Protein AF-A0A7D5ZF29-F1 (afdb_monomer)

Sequence (281 aa):
MQQFKTLMLREWMQHRRSWLILGLWSPVIVWALVYLVLLTQGTPQFSDNIATNSSKIAAWVISAQTSFVLYFSLIGVLFTVPGLPYRDKDDKSLAFWRSLPINERAAVGAPILMHGIVLPLLAITAAIGLNVLLSAPMWITHLSAGQLGVLLAGVFGTILQGLLSLIWLLPLVLLLALGNSAVRRWGMVLVIIGAAVAQSYLSKMLPSLAASRFVEVYFSGLFGIISHVDFLNLMASPGQAAEQFSFVSSFALNLPFVINLAVSALCIGALIWRRQTGQTA

Foldseek 3Di:
DVLLVVLLVVLCVVCVVVLCCLQPVQLVVLLVVVVVCCVVPNFDDDPDPQDDSLVLVLLVSLLVSLLVLLVVLLVQLLPQLLCLLVCCVPDPVNVVVVVDPDQLLSSNVSNCCNSLAVSSLNSSLSNNVSSCVSSCVSPVVPDDPLLVVLSVLLSVLSSLLSRLLSLLSQLLSLQSSLQCLQPPPCRNVCSVVVQVVVLVVCCVVPVPDPSNCCVVVSVCLSCVSSVLRRSSVSSRDVVSSVVSVVVSVVSCPDPVSVVSNVSSVVSSVSSSVCVVVVSSD

pLDDT: mean 86.76, std 9.84, range [43.72, 97.31]

Mean predicted aligned error: 6.15 Å

Secondary structure (DSSP, 8-state):
-HHHHHHHHHHHHHHHHHHHIIIIIHHHHHHHHHHHHHHHH-PPPPS-TTS-HHHHHHHHHHHHHHHHHHHHHHHHHHHHTTTHHHHHHH-THHHHHHHS---HHHHHHHHHHIIIIIHHHHHHHHHHHHHHHHHGGGTGGG--HHHHHHHHHHHHHHHHHHHHHHHHHHHHHHHHHHHHHHHGGGHHHHHHHHHHHHHHHHHHH-TTSGGGGHHHHHHHHHHHHHHT--HHHHHH-THHHHHHHHHHHHHHTSHHHHHHHHHHHHHHHHHHHHHHTTTT-

Organism: NCBI:txid173744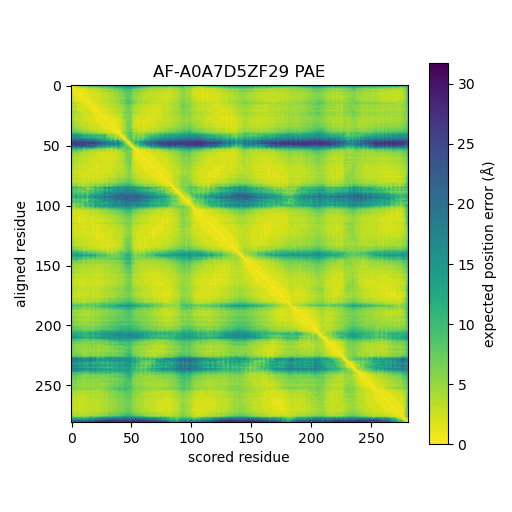6

Radius of gyration: 21.8 Å; Cα contacts (8 Å, |Δi|>4): 265; chains: 1; bounding box: 60×37×62 Å

Structure (mmCIF, N/CA/C/O backbone):
data_AF-A0A7D5ZF29-F1
#
_entry.id   AF-A0A7D5ZF29-F1
#
loop_
_atom_site.group_PDB
_atom_site.id
_atom_site.type_symbol
_atom_site.label_atom_id
_atom_site.label_alt_id
_atom_site.label_comp_id
_atom_site.label_asym_id
_atom_site.label_entity_id
_atom_site.label_seq_id
_atom_site.pdbx_PDB_ins_code
_atom_site.Cartn_x
_atom_site.Cartn_y
_atom_site.Cartn_z
_atom_site.occupancy
_atom_site.B_iso_or_equiv
_atom_site.auth_seq_id
_atom_site.auth_comp_id
_atom_site.auth_asym_id
_atom_site.auth_atom_id
_atom_site.pdbx_PDB_model_num
ATOM 1 N N . MET A 1 1 ? -25.863 -2.759 0.796 1.00 69.75 1 MET A N 1
ATOM 2 C CA . MET A 1 1 ? -24.717 -2.642 -0.141 1.00 69.75 1 MET A CA 1
ATOM 3 C C . MET A 1 1 ? -24.591 -1.260 -0.785 1.00 69.75 1 MET A C 1
ATOM 5 O O . MET A 1 1 ? -23.487 -0.731 -0.794 1.00 69.75 1 MET A O 1
ATOM 9 N N . GLN A 1 2 ? -25.675 -0.633 -1.267 1.00 85.69 2 GLN A N 1
ATOM 10 C CA . GLN A 1 2 ? -25.605 0.692 -1.917 1.00 85.69 2 GLN A CA 1
ATOM 11 C C . GLN A 1 2 ? -24.990 1.794 -1.030 1.00 85.69 2 GLN A C 1
ATOM 13 O O . GLN A 1 2 ? -24.155 2.554 -1.507 1.00 85.69 2 GLN A O 1
ATOM 18 N N . GLN A 1 3 ? -25.306 1.811 0.271 1.00 86.00 3 GLN A N 1
ATOM 19 C CA . GLN A 1 3 ? -24.743 2.771 1.236 1.00 86.00 3 GLN A CA 1
ATOM 20 C C . GLN A 1 3 ? -23.214 2.683 1.382 1.00 86.00 3 GLN A C 1
ATOM 22 O O . GLN A 1 3 ? -22.534 3.692 1.514 1.00 86.00 3 GLN A O 1
ATOM 27 N N . PHE A 1 4 ? -22.645 1.475 1.353 1.00 89.31 4 PHE A N 1
ATOM 28 C CA . PHE A 1 4 ? -21.194 1.307 1.462 1.00 89.31 4 PHE A CA 1
ATOM 29 C C . PHE A 1 4 ? -20.488 1.899 0.237 1.00 89.31 4 PHE A C 1
ATOM 31 O O . PHE A 1 4 ? -19.517 2.638 0.369 1.00 89.31 4 PHE A O 1
ATOM 38 N N . LYS A 1 5 ? -21.040 1.648 -0.957 1.00 92.75 5 LYS A N 1
ATOM 39 C CA . LYS A 1 5 ? -20.537 2.206 -2.218 1.00 92.75 5 LYS A CA 1
ATOM 40 C C . LYS A 1 5 ? -20.598 3.735 -2.232 1.00 92.75 5 LYS A C 1
ATOM 42 O O . LYS A 1 5 ? -19.647 4.368 -2.681 1.00 92.75 5 LYS A O 1
ATOM 47 N N . THR A 1 6 ? -21.684 4.338 -1.746 1.00 90.88 6 THR A N 1
ATOM 48 C CA . THR A 1 6 ? -21.799 5.804 -1.690 1.00 90.88 6 THR A CA 1
ATOM 49 C C . THR A 1 6 ? -20.818 6.418 -0.694 1.00 90.88 6 THR A C 1
ATOM 51 O O . THR A 1 6 ? -20.217 7.445 -1.004 1.00 90.88 6 THR A O 1
ATOM 54 N N . LEU A 1 7 ? -20.579 5.770 0.451 1.00 90.75 7 LEU A N 1
ATOM 55 C CA . LEU A 1 7 ? -19.547 6.197 1.401 1.00 90.75 7 LEU A CA 1
ATOM 56 C C . LEU A 1 7 ? -18.142 6.114 0.793 1.00 90.75 7 LEU A C 1
ATOM 58 O O . LEU A 1 7 ? -17.388 7.078 0.879 1.00 90.75 7 LEU A O 1
ATOM 62 N N . MET A 1 8 ? -17.807 5.020 0.103 1.00 94.38 8 MET A N 1
ATOM 63 C CA . MET A 1 8 ? -16.532 4.919 -0.618 1.00 94.38 8 MET A CA 1
ATOM 64 C C . MET A 1 8 ? -16.386 6.010 -1.686 1.00 94.38 8 MET A C 1
ATOM 66 O O . MET A 1 8 ? -15.328 6.624 -1.807 1.00 94.38 8 MET A O 1
ATOM 70 N N . LEU A 1 9 ? -17.455 6.293 -2.440 1.00 94.56 9 LEU A N 1
ATOM 71 C CA . LEU A 1 9 ? -17.453 7.348 -3.453 1.00 94.56 9 LEU A CA 1
ATOM 72 C C . LEU A 1 9 ? -17.226 8.735 -2.835 1.00 94.56 9 LEU A C 1
ATOM 74 O O . LEU A 1 9 ? -16.503 9.546 -3.412 1.00 94.56 9 LEU A O 1
ATOM 78 N N . ARG A 1 10 ? -17.807 9.010 -1.662 1.00 91.94 10 ARG A N 1
ATOM 79 C CA . ARG A 1 10 ? -17.549 10.250 -0.917 1.00 91.94 10 ARG A CA 1
ATOM 80 C C . ARG A 1 10 ? -16.062 10.387 -0.595 1.00 91.94 10 ARG A C 1
ATOM 82 O O . ARG A 1 10 ? -15.474 11.415 -0.924 1.00 91.94 10 ARG A O 1
ATOM 89 N N . GLU A 1 11 ? -15.462 9.356 -0.001 1.00 93.88 11 GLU A N 1
ATOM 90 C CA . GLU A 1 11 ? -14.036 9.361 0.356 1.00 93.88 11 GLU A CA 1
ATOM 91 C C . GLU A 1 11 ? -13.146 9.548 -0.881 1.00 93.88 11 GLU A C 1
ATOM 93 O O . GLU A 1 11 ? -12.209 10.349 -0.862 1.00 93.88 11 GLU A O 1
ATOM 98 N N . TRP A 1 12 ? -13.491 8.893 -1.997 1.00 94.50 12 TRP A N 1
ATOM 99 C CA . TRP A 1 12 ? -12.829 9.105 -3.285 1.00 94.50 12 TRP A CA 1
ATOM 100 C C . TRP A 1 12 ? -12.893 10.572 -3.718 1.00 94.50 12 TRP A C 1
ATOM 102 O O . TRP A 1 12 ? -11.863 11.185 -3.987 1.00 94.50 12 TRP A O 1
ATOM 112 N N . MET A 1 13 ? -14.084 11.171 -3.780 1.00 95.38 13 MET A N 1
ATOM 113 C CA . MET A 1 13 ? -14.234 12.546 -4.265 1.00 95.38 13 MET A CA 1
ATOM 114 C C . MET A 1 13 ? -13.475 13.565 -3.412 1.00 95.38 13 MET A C 1
ATOM 116 O O . MET A 1 13 ? -12.940 14.525 -3.967 1.00 95.38 13 MET A O 1
ATOM 120 N N . GLN A 1 14 ? -13.401 13.345 -2.098 1.00 91.62 14 GLN A N 1
ATOM 121 C CA . GLN A 1 14 ? -12.695 14.232 -1.175 1.00 91.62 14 GLN A CA 1
ATOM 122 C C . GLN A 1 14 ? -11.172 14.142 -1.328 1.00 91.62 14 GLN A C 1
ATOM 124 O O . GLN A 1 14 ? -10.496 15.169 -1.321 1.00 91.62 14 GLN A O 1
ATOM 129 N N . HIS A 1 15 ? -10.629 12.937 -1.517 1.00 92.62 15 HIS A N 1
ATOM 130 C CA . HIS A 1 15 ? -9.184 12.710 -1.422 1.00 92.62 15 HIS A CA 1
ATOM 131 C C . HIS A 1 15 ? -8.497 12.360 -2.746 1.00 92.62 15 HIS A C 1
ATOM 133 O O . HIS A 1 15 ? -7.268 12.302 -2.791 1.00 92.62 15 HIS A O 1
ATOM 139 N N . ARG A 1 16 ? -9.243 12.198 -3.849 1.00 93.62 16 ARG A N 1
ATOM 140 C CA . ARG A 1 16 ? -8.688 11.811 -5.160 1.00 93.62 16 ARG A CA 1
ATOM 141 C C . ARG A 1 16 ? -7.518 12.676 -5.608 1.00 93.62 16 ARG A C 1
ATOM 143 O O . ARG A 1 16 ? -6.591 12.154 -6.203 1.00 93.62 16 ARG A O 1
ATOM 150 N N . ARG A 1 17 ? -7.531 13.988 -5.337 1.00 95.00 17 ARG A N 1
ATOM 151 C CA . ARG A 1 17 ? -6.497 14.904 -5.849 1.00 95.00 17 ARG A CA 1
ATOM 152 C C . ARG A 1 17 ? -5.106 14.528 -5.344 1.00 95.00 17 ARG A C 1
ATOM 154 O O . ARG A 1 17 ? -4.204 14.397 -6.160 1.00 95.00 17 ARG A O 1
ATOM 161 N N . SER A 1 18 ? -4.944 14.296 -4.042 1.00 94.06 18 SER A N 1
ATOM 162 C CA . SER A 1 18 ? -3.642 13.951 -3.457 1.00 94.06 18 SER A CA 1
ATOM 163 C C . SER A 1 18 ? -3.112 12.622 -3.995 1.00 94.06 18 SER A C 1
ATOM 165 O O . SER A 1 18 ? -1.950 12.530 -4.381 1.00 94.06 18 SER A O 1
ATOM 167 N N . TRP A 1 19 ? -3.981 11.615 -4.105 1.00 94.81 19 TRP A N 1
ATOM 168 C CA . TRP A 1 19 ? -3.611 10.297 -4.625 1.00 94.81 19 TRP A CA 1
ATOM 169 C C . TRP A 1 19 ? -3.326 10.307 -6.131 1.00 94.81 19 TRP A C 1
ATOM 171 O O . TRP A 1 19 ? -2.413 9.623 -6.579 1.00 94.81 19 TRP A O 1
ATOM 181 N N . LEU A 1 20 ? -4.043 11.121 -6.913 1.00 94.06 20 LEU A N 1
ATOM 182 C CA . LEU A 1 20 ? -3.765 11.317 -8.340 1.00 94.06 20 LEU A CA 1
ATOM 183 C C . LEU A 1 20 ? -2.464 12.093 -8.561 1.00 94.06 20 LEU A C 1
ATOM 185 O O . LEU A 1 20 ? -1.739 11.793 -9.500 1.00 94.06 20 LEU A O 1
ATOM 189 N N . ILE A 1 21 ? -2.132 13.066 -7.710 1.00 95.88 21 ILE A N 1
ATOM 190 C CA . ILE A 1 21 ? -0.829 13.743 -7.779 1.00 95.88 21 ILE A CA 1
ATOM 191 C C . ILE A 1 21 ? 0.293 12.733 -7.525 1.00 95.88 21 ILE A C 1
ATOM 193 O O . ILE A 1 21 ? 1.242 12.657 -8.304 1.00 95.88 21 ILE A O 1
ATOM 197 N N . LEU A 1 22 ? 0.147 11.909 -6.485 1.00 95.19 22 LEU A N 1
ATOM 198 C CA . LEU A 1 22 ? 1.138 10.895 -6.151 1.00 95.19 22 LEU A CA 1
ATOM 199 C C . LEU A 1 22 ? 1.267 9.821 -7.244 1.00 95.19 22 LEU A C 1
ATOM 201 O O . LEU A 1 22 ? 2.381 9.505 -7.641 1.00 95.19 22 LEU A O 1
ATOM 205 N N . GLY A 1 23 ? 0.157 9.279 -7.748 1.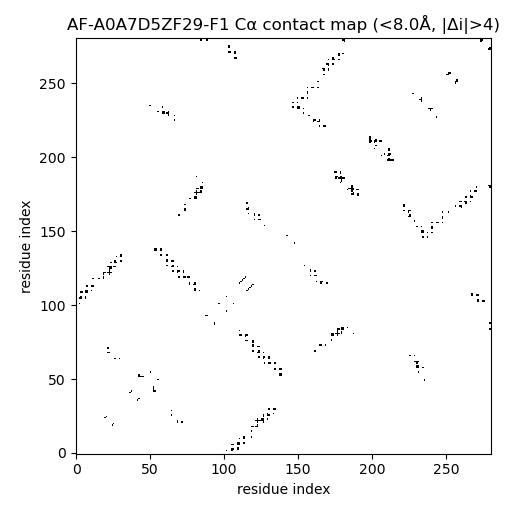00 94.12 23 GLY A N 1
ATOM 206 C CA . GLY A 1 23 ? 0.167 8.173 -8.710 1.00 94.12 23 GLY A CA 1
ATOM 207 C C . GLY A 1 23 ? 0.347 8.580 -10.176 1.00 94.12 23 GLY A C 1
ATOM 208 O O . GLY A 1 23 ? 0.962 7.836 -10.931 1.00 94.12 23 GLY A O 1
ATOM 209 N N . LEU A 1 24 ? -0.177 9.740 -10.596 1.00 95.00 24 LEU A N 1
ATOM 210 C CA . LEU A 1 24 ? -0.157 10.175 -12.003 1.00 95.00 24 LEU A CA 1
ATOM 211 C C . LEU A 1 24 ? 0.861 11.271 -12.294 1.00 95.00 24 LEU A C 1
ATOM 213 O O . LEU A 1 24 ? 1.589 11.184 -13.277 1.00 95.00 24 LEU A O 1
ATOM 217 N N . TRP A 1 25 ? 0.906 12.318 -11.471 1.00 95.75 25 TRP A N 1
ATOM 218 C CA . TRP A 1 25 ? 1.783 13.455 -11.757 1.00 95.75 25 TRP A CA 1
ATOM 219 C C . TRP A 1 25 ? 3.234 13.166 -11.400 1.00 95.75 25 TRP A C 1
ATOM 221 O O . TRP A 1 25 ? 4.126 13.597 -12.128 1.00 95.75 25 TRP A O 1
ATOM 231 N N . SER A 1 26 ? 3.484 12.409 -10.328 1.00 96.25 26 SER A N 1
ATOM 232 C CA . SER A 1 26 ? 4.857 12.109 -9.920 1.00 96.25 26 SER A CA 1
ATOM 233 C C . SER A 1 26 ? 5.660 11.357 -10.998 1.00 96.25 26 SER A C 1
ATOM 235 O O . SER A 1 26 ? 6.752 11.834 -11.314 1.00 96.25 26 SER A O 1
ATOM 237 N N . PRO A 1 27 ? 5.152 10.289 -11.662 1.00 95.94 27 PRO A N 1
ATOM 238 C CA . PRO A 1 27 ? 5.899 9.634 -12.734 1.00 95.94 27 PRO A CA 1
ATOM 239 C C . PRO A 1 27 ? 6.085 10.545 -13.948 1.00 95.94 27 PRO A C 1
ATOM 241 O O . PRO A 1 27 ? 7.170 10.575 -14.516 1.00 95.94 27 PRO A O 1
ATOM 244 N N . VAL A 1 28 ? 5.067 11.328 -14.325 1.00 97.19 28 VAL A N 1
ATOM 245 C CA . VAL A 1 28 ? 5.149 12.249 -15.474 1.00 97.19 28 VAL A CA 1
ATOM 246 C C . VAL A 1 28 ? 6.260 13.278 -15.278 1.00 97.19 28 VAL A C 1
ATOM 248 O O . VAL A 1 28 ? 7.059 13.493 -16.185 1.00 97.19 28 VAL A O 1
ATOM 251 N N . ILE A 1 29 ? 6.342 13.885 -14.090 1.00 96.94 29 ILE A N 1
ATOM 252 C CA . ILE A 1 29 ? 7.378 14.873 -13.769 1.00 96.94 29 ILE A CA 1
ATOM 253 C C . ILE A 1 29 ? 8.764 14.226 -13.813 1.00 96.94 29 ILE A C 1
ATOM 255 O O . ILE A 1 29 ? 9.675 14.771 -14.432 1.00 96.94 29 ILE A O 1
ATOM 259 N N . VAL A 1 30 ? 8.927 13.054 -13.194 1.00 96.81 30 VAL A N 1
ATOM 260 C CA . VAL A 1 30 ? 10.224 12.364 -13.145 1.00 96.81 30 VAL A CA 1
ATOM 261 C C . VAL A 1 30 ? 10.683 11.943 -14.535 1.00 96.81 30 VAL A C 1
ATOM 263 O O . VAL A 1 30 ? 11.823 12.212 -14.901 1.00 96.81 30 VAL A O 1
ATOM 266 N N . TRP A 1 31 ? 9.797 11.377 -15.353 1.00 96.12 31 TRP A N 1
ATOM 267 C CA . TRP A 1 31 ? 10.129 11.017 -16.729 1.00 96.12 31 TRP A CA 1
ATOM 268 C C . TRP A 1 31 ? 10.442 12.229 -17.600 1.00 96.12 31 TRP A C 1
ATOM 270 O O . TRP A 1 31 ? 11.395 12.180 -18.372 1.00 96.12 31 TRP A O 1
ATOM 280 N N . ALA A 1 32 ? 9.712 13.336 -17.450 1.00 96.19 32 ALA A N 1
ATOM 281 C CA . ALA A 1 32 ? 10.029 14.574 -18.158 1.00 96.19 32 ALA A CA 1
ATOM 282 C C . ALA A 1 32 ? 11.444 15.077 -17.822 1.00 96.19 32 ALA A C 1
ATOM 284 O O . ALA A 1 32 ? 12.191 15.458 -18.723 1.00 96.19 32 ALA A O 1
ATOM 285 N N . LEU A 1 33 ? 11.840 15.021 -16.544 1.00 95.56 33 LEU A N 1
ATOM 286 C CA . LEU A 1 33 ? 13.193 15.379 -16.110 1.00 95.56 33 LEU A CA 1
ATOM 287 C C . LEU A 1 33 ? 14.249 14.415 -16.660 1.00 95.56 33 LEU A C 1
ATOM 289 O O . LEU A 1 33 ? 15.277 14.865 -17.158 1.00 95.56 33 LEU A O 1
ATOM 293 N N . VAL A 1 34 ? 13.987 13.106 -16.624 1.00 93.81 34 VAL A N 1
ATOM 294 C CA . VAL A 1 34 ? 14.887 12.091 -17.196 1.00 93.81 34 VAL A CA 1
ATOM 295 C C . VAL A 1 34 ? 15.097 12.346 -18.687 1.00 93.81 34 VAL A C 1
ATOM 297 O O . VAL A 1 34 ? 16.238 12.402 -19.139 1.00 93.81 34 VAL A O 1
ATOM 300 N N . TYR A 1 35 ? 14.028 12.573 -19.452 1.00 93.56 35 TYR A N 1
ATOM 301 C CA . TYR A 1 35 ? 14.138 12.866 -20.880 1.00 93.56 35 TYR A CA 1
ATOM 302 C C . TYR A 1 35 ? 14.888 14.167 -21.163 1.00 93.56 35 TYR A C 1
ATOM 304 O O . TYR A 1 35 ? 15.705 14.196 -22.079 1.00 93.56 35 TYR A O 1
ATOM 312 N N . LEU A 1 36 ? 14.682 15.217 -20.365 1.00 94.00 36 LEU A N 1
ATOM 313 C CA . LEU A 1 36 ? 15.443 16.464 -20.486 1.00 94.00 36 LEU A CA 1
ATOM 314 C C . LEU A 1 36 ? 16.948 16.215 -20.300 1.00 94.00 36 LEU A C 1
ATOM 316 O O . LEU 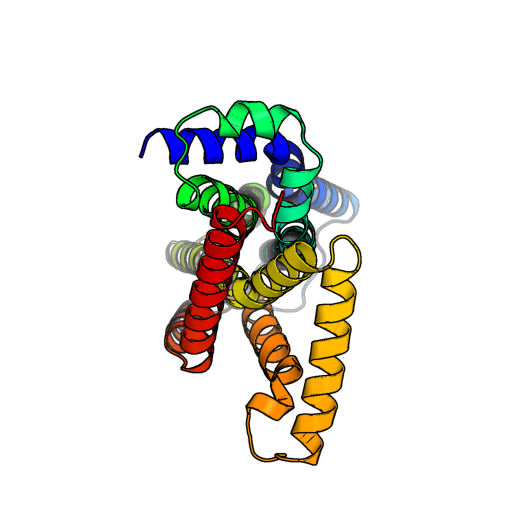A 1 36 ? 17.759 16.677 -21.106 1.00 94.00 36 LEU A O 1
ATOM 320 N N . VAL A 1 37 ? 17.329 15.440 -19.282 1.00 91.62 37 VAL A N 1
ATOM 321 C CA . VAL A 1 37 ? 18.735 15.077 -19.038 1.00 91.62 37 VAL A CA 1
ATOM 322 C C . VAL A 1 37 ? 19.297 14.255 -20.200 1.00 91.62 37 VAL A C 1
ATOM 324 O O . VAL A 1 37 ? 20.366 14.577 -20.711 1.00 91.62 37 VAL A O 1
ATOM 327 N N . LEU A 1 38 ? 18.564 13.250 -20.684 1.00 89.69 38 LEU A N 1
ATOM 328 C CA . LEU A 1 38 ? 19.008 12.411 -21.803 1.00 89.69 38 LEU A CA 1
ATOM 329 C C . LEU A 1 38 ? 19.180 13.199 -23.108 1.00 89.69 38 LEU A C 1
ATOM 331 O O . LEU A 1 38 ? 20.118 12.935 -23.856 1.00 89.69 38 LEU A O 1
ATOM 335 N N . LEU A 1 39 ? 18.313 14.179 -23.377 1.00 89.69 39 LEU A N 1
ATOM 336 C CA . LEU A 1 39 ? 18.409 15.034 -24.566 1.00 89.69 39 LEU A CA 1
ATOM 337 C C . LEU A 1 39 ? 19.581 16.022 -24.497 1.00 89.69 39 LEU A C 1
ATOM 339 O O . LEU A 1 39 ? 20.113 16.402 -25.536 1.00 89.69 39 LEU A O 1
ATOM 343 N N . THR A 1 40 ? 19.982 16.446 -23.296 1.00 91.38 40 THR A N 1
ATOM 344 C CA . THR A 1 40 ? 21.049 17.446 -23.106 1.00 91.38 40 THR A CA 1
ATOM 345 C C . THR A 1 40 ? 22.432 16.829 -22.920 1.00 91.38 40 THR A C 1
ATOM 347 O O . THR A 1 40 ? 23.414 17.403 -23.382 1.00 91.38 40 THR A O 1
ATOM 350 N N . GLN A 1 41 ? 22.524 15.674 -22.257 1.00 88.25 41 GLN A N 1
ATOM 351 C CA . GLN A 1 41 ? 23.793 15.035 -21.881 1.00 88.25 41 GLN A CA 1
ATOM 352 C C . GLN A 1 41 ? 24.043 13.700 -22.599 1.00 88.25 41 GLN A C 1
ATOM 354 O O . GLN A 1 41 ? 25.146 13.161 -22.523 1.00 88.25 41 GLN A O 1
ATOM 359 N N . GLY A 1 42 ? 23.048 13.163 -23.309 1.00 80.44 42 GLY A N 1
ATOM 360 C CA . GLY A 1 42 ? 23.111 11.825 -23.894 1.00 80.44 42 GLY A CA 1
ATOM 361 C C . GLY A 1 42 ? 22.906 10.711 -22.861 1.00 80.44 42 GLY A C 1
ATOM 362 O O . GLY A 1 42 ? 22.573 10.947 -21.699 1.00 80.44 42 GLY A O 1
ATOM 363 N N . THR A 1 43 ? 23.069 9.457 -23.291 1.00 78.06 43 THR A N 1
ATOM 364 C CA . THR A 1 43 ? 22.908 8.289 -22.412 1.00 78.06 43 THR A CA 1
ATOM 365 C C . THR A 1 43 ? 24.197 8.001 -21.634 1.00 78.06 43 THR A C 1
ATOM 367 O O . THR A 1 43 ? 25.237 7.820 -22.278 1.00 78.06 43 THR A O 1
ATOM 370 N N . PRO A 1 44 ? 24.158 7.863 -20.295 1.00 74.50 44 PRO A N 1
ATOM 371 C CA . PRO A 1 44 ? 25.306 7.379 -19.534 1.00 74.50 44 PRO A CA 1
ATOM 372 C C . PRO A 1 44 ? 25.741 5.987 -20.016 1.00 74.50 44 PRO A C 1
ATOM 374 O O . PRO A 1 44 ? 24.909 5.150 -20.377 1.00 74.50 44 PRO A O 1
ATOM 377 N N . GLN A 1 45 ? 27.053 5.745 -20.038 1.00 70.38 45 GLN A N 1
ATOM 378 C CA . GLN A 1 45 ? 27.619 4.459 -20.444 1.00 70.38 45 GLN A CA 1
ATOM 379 C C . GLN A 1 45 ? 27.706 3.515 -19.240 1.00 70.38 45 GLN A C 1
ATOM 381 O O . GLN A 1 45 ? 28.378 3.827 -18.260 1.00 70.38 45 GLN A O 1
ATOM 386 N N . PHE A 1 46 ? 27.045 2.357 -19.315 1.00 65.81 46 PHE A N 1
ATOM 387 C CA . PHE A 1 46 ? 27.192 1.285 -18.331 1.00 65.81 46 PHE A CA 1
ATOM 388 C C . PHE A 1 46 ? 28.157 0.228 -18.877 1.00 65.81 46 PHE A C 1
ATOM 390 O O . PHE A 1 46 ? 28.069 -0.149 -20.042 1.00 65.81 46 PHE A O 1
ATOM 397 N N . SER A 1 47 ? 29.058 -0.267 -18.025 1.00 56.09 47 SER A N 1
ATOM 398 C CA . SER A 1 47 ? 30.165 -1.170 -18.387 1.00 56.09 47 SER A CA 1
ATOM 399 C C . SER A 1 47 ? 29.748 -2.594 -18.809 1.00 56.09 47 SER A C 1
ATOM 401 O O . SER A 1 47 ? 30.607 -3.363 -19.238 1.00 56.09 47 SER A O 1
ATOM 403 N N . ASP A 1 48 ? 28.472 -2.978 -18.684 1.00 60.44 48 ASP A N 1
ATOM 404 C CA . ASP A 1 48 ? 28.064 -4.389 -18.818 1.00 60.44 48 ASP A CA 1
ATOM 405 C C . ASP A 1 48 ? 27.364 -4.721 -20.141 1.00 60.44 48 ASP A C 1
ATOM 407 O O . ASP A 1 48 ? 26.400 -4.056 -20.530 1.00 60.44 48 ASP A O 1
ATOM 411 N N . ASN A 1 49 ? 27.747 -5.858 -20.731 1.00 57.00 49 ASN A N 1
ATOM 412 C CA . ASN A 1 49 ? 27.300 -6.363 -22.040 1.00 57.00 49 ASN A CA 1
ATOM 413 C C . ASN A 1 49 ? 25.891 -6.999 -22.080 1.00 57.00 49 ASN A C 1
ATOM 415 O O . ASN A 1 49 ? 25.487 -7.511 -23.119 1.00 57.00 49 ASN A O 1
ATOM 419 N N . ILE A 1 50 ? 25.144 -7.020 -20.971 1.00 53.41 50 ILE A N 1
ATOM 420 C CA . ILE A 1 50 ? 23.919 -7.840 -20.850 1.00 53.41 50 ILE A CA 1
ATOM 421 C C . ILE A 1 50 ? 22.653 -7.097 -21.326 1.00 53.41 50 ILE A C 1
ATOM 423 O O . ILE A 1 50 ? 21.697 -7.722 -21.777 1.00 53.41 50 ILE A O 1
ATOM 427 N N . ALA A 1 51 ? 22.635 -5.762 -21.274 1.00 59.44 51 ALA A N 1
ATOM 428 C CA . ALA A 1 51 ? 21.495 -4.951 -21.708 1.00 59.44 51 ALA A CA 1
ATOM 429 C C . ALA A 1 51 ? 21.951 -3.577 -22.212 1.00 59.44 51 ALA A C 1
ATOM 431 O O . ALA A 1 51 ? 22.955 -3.044 -21.734 1.00 59.44 51 ALA A O 1
ATOM 432 N N . THR A 1 52 ? 21.189 -2.985 -23.139 1.00 68.88 52 THR A N 1
ATOM 433 C CA . THR A 1 52 ? 21.467 -1.625 -23.627 1.00 68.88 52 THR A CA 1
ATOM 434 C C . THR A 1 52 ? 21.445 -0.617 -22.473 1.00 68.88 52 THR A C 1
ATOM 436 O O . THR A 1 52 ? 20.682 -0.765 -21.511 1.00 68.88 52 THR A O 1
ATOM 439 N N . ASN A 1 53 ? 22.259 0.435 -22.572 1.00 75.69 53 ASN A N 1
ATOM 440 C CA . ASN A 1 53 ? 22.312 1.491 -21.557 1.00 75.69 53 ASN A CA 1
ATOM 441 C C . ASN A 1 53 ? 20.927 2.119 -21.315 1.00 75.69 53 ASN A C 1
ATOM 443 O O . ASN A 1 53 ? 20.548 2.355 -20.171 1.00 75.69 53 ASN A O 1
ATOM 447 N N . SER A 1 54 ? 20.122 2.280 -22.369 1.00 79.81 54 SER A N 1
ATOM 448 C CA . SER A 1 54 ? 18.759 2.821 -22.299 1.00 79.81 54 SER A CA 1
ATOM 449 C C . SER A 1 54 ? 17.807 1.939 -21.485 1.00 79.81 54 SER A C 1
ATOM 451 O O . SER A 1 54 ? 17.117 2.434 -20.597 1.00 79.81 54 SER A O 1
ATOM 453 N N . SER A 1 55 ? 17.798 0.621 -21.701 1.00 79.88 55 SER A N 1
ATOM 454 C CA . SER A 1 55 ? 16.923 -0.278 -20.933 1.00 79.88 55 SER A CA 1
ATOM 455 C C . SER A 1 55 ? 17.272 -0.317 -19.440 1.00 79.88 55 SER A C 1
ATOM 457 O O . SER A 1 55 ? 16.374 -0.414 -18.605 1.00 79.88 55 SER A O 1
ATOM 459 N N . LYS A 1 56 ? 18.559 -0.180 -19.087 1.00 80.12 56 LYS A N 1
ATOM 460 C CA . LYS A 1 56 ? 19.005 -0.133 -17.683 1.00 80.12 56 LYS A CA 1
ATOM 461 C C . LYS A 1 56 ? 18.553 1.145 -16.983 1.00 80.12 56 LYS A C 1
ATOM 463 O O . LYS A 1 56 ? 18.058 1.079 -15.862 1.00 80.12 56 LYS A O 1
ATOM 468 N N . ILE A 1 57 ? 18.664 2.292 -17.659 1.00 86.31 57 ILE A N 1
ATOM 469 C CA . ILE A 1 57 ? 18.159 3.575 -17.144 1.00 86.31 57 ILE A CA 1
ATOM 470 C C . ILE A 1 57 ? 16.658 3.467 -16.895 1.00 86.31 57 ILE A C 1
ATOM 472 O O . ILE A 1 57 ? 16.191 3.838 -15.823 1.00 86.31 57 ILE A O 1
ATOM 476 N N . ALA A 1 58 ? 15.913 2.905 -17.850 1.00 88.06 58 ALA A N 1
ATOM 477 C CA . ALA A 1 58 ? 14.479 2.730 -17.694 1.00 88.06 58 ALA A CA 1
ATOM 478 C C . ALA A 1 58 ? 14.126 1.854 -16.487 1.00 88.06 58 ALA A C 1
ATOM 480 O O . ALA A 1 58 ? 13.324 2.270 -15.654 1.00 88.06 58 ALA A O 1
ATOM 481 N N . ALA A 1 59 ? 14.761 0.688 -16.346 1.00 84.94 59 ALA A N 1
ATOM 482 C CA . ALA A 1 59 ? 14.530 -0.202 -15.211 1.00 84.94 59 ALA A CA 1
ATOM 483 C C . ALA A 1 59 ? 14.870 0.466 -13.866 1.00 84.94 59 ALA A C 1
ATOM 485 O O . ALA A 1 59 ? 14.103 0.351 -12.909 1.00 84.94 59 ALA A O 1
ATOM 486 N N . TRP A 1 60 ? 15.970 1.225 -13.805 1.00 86.56 60 TRP A N 1
ATOM 487 C CA . TRP A 1 60 ? 16.358 1.973 -12.609 1.00 86.56 60 TRP A CA 1
ATOM 488 C C . TRP A 1 60 ? 15.333 3.053 -12.243 1.00 86.56 60 TRP A C 1
ATOM 490 O O . TRP A 1 60 ? 14.893 3.111 -11.095 1.00 86.56 60 TRP A O 1
ATOM 500 N N . VAL A 1 61 ? 14.894 3.859 -13.217 1.00 90.88 61 VAL A N 1
ATOM 501 C CA . VAL A 1 61 ? 13.882 4.910 -13.005 1.00 90.88 61 VAL A CA 1
ATOM 502 C C . VAL A 1 61 ? 12.549 4.303 -12.565 1.00 90.88 61 VAL A C 1
ATOM 504 O O . VAL A 1 61 ? 11.950 4.793 -11.609 1.00 90.88 61 VAL A O 1
ATOM 507 N N . ILE A 1 62 ? 12.104 3.210 -13.198 1.00 90.25 62 ILE A N 1
ATOM 508 C CA . ILE A 1 62 ? 10.890 2.482 -12.794 1.00 90.25 62 ILE A CA 1
ATOM 509 C C . ILE A 1 62 ? 11.015 2.015 -11.339 1.00 90.25 62 ILE A C 1
ATOM 511 O O . ILE A 1 62 ? 10.090 2.234 -10.552 1.00 90.25 62 ILE A O 1
ATOM 515 N N . SER A 1 63 ? 12.147 1.402 -10.971 1.00 87.62 63 SER A N 1
ATOM 516 C CA . SER A 1 63 ? 12.386 0.889 -9.618 1.00 87.62 63 SER A CA 1
ATOM 517 C C . SER A 1 63 ? 12.355 2.007 -8.576 1.00 87.62 63 SER A C 1
ATOM 519 O O . SER A 1 63 ? 11.586 1.951 -7.611 1.00 87.62 63 SER A O 1
ATOM 521 N N . ALA A 1 64 ? 13.135 3.066 -8.805 1.00 90.06 64 ALA A N 1
ATOM 522 C CA . ALA A 1 64 ? 13.240 4.204 -7.902 1.00 90.06 64 ALA A CA 1
ATOM 523 C C . ALA A 1 64 ? 11.889 4.912 -7.728 1.00 90.06 64 ALA A C 1
ATOM 525 O O . ALA A 1 64 ? 11.455 5.156 -6.600 1.00 90.06 64 ALA A O 1
ATOM 526 N N . GLN A 1 65 ? 11.184 5.181 -8.830 1.00 92.50 65 GLN A N 1
ATOM 527 C CA . GLN A 1 65 ? 9.912 5.895 -8.789 1.00 92.50 65 GLN A CA 1
ATOM 528 C C . GLN A 1 65 ? 8.796 5.065 -8.155 1.00 92.50 65 GLN A C 1
ATOM 530 O O . GLN A 1 65 ? 7.986 5.588 -7.388 1.00 92.50 65 GLN A O 1
ATOM 535 N N . THR A 1 66 ? 8.742 3.766 -8.449 1.00 90.81 66 THR A N 1
ATOM 536 C CA . THR A 1 66 ? 7.743 2.876 -7.846 1.00 90.81 66 THR A CA 1
ATOM 537 C C . THR A 1 66 ? 7.973 2.746 -6.345 1.00 90.81 66 THR A C 1
ATOM 539 O O . THR A 1 66 ? 7.020 2.841 -5.570 1.00 90.81 66 THR A O 1
ATOM 542 N N . SER A 1 67 ? 9.235 2.623 -5.925 1.00 89.81 67 SER A N 1
ATOM 543 C CA . SER A 1 67 ? 9.615 2.606 -4.510 1.00 89.81 67 SER A CA 1
ATOM 544 C C . SER A 1 67 ? 9.221 3.912 -3.823 1.00 89.81 67 SER A C 1
ATOM 546 O O . SER A 1 67 ? 8.587 3.888 -2.771 1.00 89.81 67 SER A O 1
ATOM 548 N N . PHE A 1 68 ? 9.503 5.061 -4.446 1.00 93.00 68 PHE A N 1
ATOM 549 C CA . PHE A 1 68 ? 9.088 6.372 -3.947 1.00 93.00 68 PHE A CA 1
ATOM 550 C C . PHE A 1 68 ? 7.571 6.444 -3.715 1.00 93.00 68 PHE A C 1
ATOM 552 O O . PHE A 1 68 ? 7.126 6.773 -2.614 1.00 93.00 68 PHE A O 1
ATOM 559 N N . VAL A 1 69 ? 6.762 6.078 -4.715 1.00 95.06 69 VAL A N 1
ATOM 560 C CA . VAL A 1 69 ? 5.295 6.100 -4.598 1.00 95.06 69 VAL A CA 1
ATOM 561 C C . VAL A 1 69 ? 4.801 5.135 -3.522 1.00 95.06 69 VAL A C 1
ATOM 563 O O . VAL A 1 69 ? 3.901 5.492 -2.760 1.00 95.06 69 VAL A O 1
ATOM 566 N N . LEU A 1 70 ? 5.395 3.946 -3.416 1.00 93.31 70 LEU A N 1
ATOM 567 C CA . LEU A 1 70 ? 5.089 2.976 -2.367 1.00 93.31 70 LEU A CA 1
ATOM 568 C C . LEU A 1 70 ? 5.347 3.567 -0.971 1.00 93.31 70 LEU A C 1
ATOM 570 O O . LEU A 1 70 ? 4.435 3.586 -0.144 1.00 93.31 70 LEU A O 1
ATOM 574 N N . TYR A 1 71 ? 6.545 4.101 -0.715 1.00 93.12 71 TYR A N 1
ATOM 575 C CA . TYR A 1 71 ? 6.897 4.692 0.581 1.00 93.12 71 TYR A CA 1
ATOM 576 C C . TYR A 1 71 ? 5.965 5.845 0.956 1.00 93.12 71 TYR A C 1
ATOM 578 O O . TYR A 1 71 ? 5.420 5.868 2.060 1.00 93.12 71 TYR A O 1
ATOM 586 N N . PHE A 1 72 ? 5.719 6.775 0.031 1.00 95.50 72 PHE A N 1
ATOM 587 C CA . PHE A 1 72 ? 4.811 7.895 0.279 1.00 95.50 72 PHE A CA 1
ATOM 588 C C . PHE A 1 72 ? 3.361 7.448 0.467 1.00 95.50 72 PHE A C 1
ATOM 590 O O . PHE A 1 72 ? 2.633 8.062 1.245 1.00 95.50 72 PHE A O 1
ATOM 597 N N . SER A 1 73 ? 2.946 6.359 -0.179 1.00 95.88 73 SER A N 1
ATOM 598 C CA . SER A 1 73 ? 1.628 5.764 0.038 1.00 95.88 73 SER A CA 1
ATOM 599 C C . SER A 1 73 ? 1.501 5.186 1.448 1.00 95.88 73 SER A C 1
ATOM 601 O O . SER A 1 73 ? 0.515 5.466 2.125 1.00 95.88 73 SER A O 1
ATOM 603 N N . LEU A 1 74 ? 2.512 4.457 1.935 1.00 95.44 74 LEU A N 1
ATOM 604 C CA . LEU A 1 74 ? 2.543 3.930 3.307 1.00 95.44 74 LEU A CA 1
ATOM 605 C C . LEU A 1 74 ? 2.535 5.055 4.350 1.00 95.44 74 LEU A C 1
ATOM 607 O O . LEU A 1 74 ? 1.785 5.000 5.325 1.00 95.44 74 LEU A O 1
ATOM 611 N N . ILE A 1 75 ? 3.315 6.112 4.116 1.00 95.19 75 ILE A N 1
ATOM 612 C CA . ILE A 1 75 ? 3.311 7.318 4.953 1.00 95.19 75 ILE A CA 1
ATOM 613 C C . ILE A 1 75 ? 1.927 7.982 4.924 1.00 95.19 75 ILE A C 1
ATOM 615 O O . ILE A 1 75 ? 1.375 8.325 5.970 1.00 95.19 75 ILE A O 1
ATOM 619 N N . GLY A 1 76 ? 1.328 8.119 3.740 1.00 95.25 76 GLY A N 1
ATOM 620 C CA . GLY A 1 76 ? -0.015 8.666 3.565 1.00 95.25 76 GLY A CA 1
ATOM 621 C C . GLY A 1 76 ? -1.064 7.896 4.366 1.00 95.25 76 GLY A C 1
ATOM 622 O O . GLY A 1 76 ? -1.861 8.508 5.077 1.00 95.25 76 GLY A O 1
ATOM 623 N N . VAL A 1 77 ? -1.030 6.562 4.331 1.00 96.50 77 VAL A N 1
ATOM 624 C CA . VAL A 1 77 ? -1.899 5.693 5.145 1.00 96.50 77 VAL A CA 1
ATOM 625 C C . VAL A 1 77 ? -1.694 5.955 6.639 1.00 96.50 77 VAL A C 1
ATOM 627 O O . VAL A 1 77 ? -2.671 6.133 7.371 1.00 96.50 77 VAL A O 1
ATOM 630 N N . LEU A 1 78 ? -0.435 6.027 7.084 1.00 94.69 78 LEU A N 1
ATOM 631 C CA . LEU A 1 78 ? -0.071 6.230 8.488 1.00 94.69 78 LEU A CA 1
ATOM 632 C C . LEU A 1 78 ? -0.598 7.555 9.054 1.00 94.69 78 LEU A C 1
ATOM 634 O O . LEU A 1 78 ? -0.934 7.616 10.231 1.00 94.69 78 LEU A O 1
ATOM 638 N N . PHE A 1 79 ? -0.705 8.601 8.236 1.00 92.12 79 PHE A N 1
ATOM 639 C CA . PHE A 1 79 ? -1.243 9.890 8.677 1.00 92.12 79 PHE A CA 1
ATOM 640 C C . PHE A 1 79 ? -2.759 10.020 8.494 1.00 92.12 79 PHE A C 1
ATOM 642 O O . PHE A 1 79 ? -3.428 10.641 9.320 1.00 92.12 79 PHE A O 1
ATOM 649 N N . THR A 1 80 ? -3.323 9.449 7.429 1.00 92.94 80 THR A N 1
ATOM 650 C CA . THR A 1 80 ? -4.740 9.656 7.082 1.00 92.94 80 THR A CA 1
ATOM 651 C C . THR A 1 80 ? -5.682 8.791 7.909 1.00 92.94 80 THR A C 1
ATOM 653 O O . THR A 1 80 ? -6.659 9.299 8.460 1.00 92.94 80 THR A O 1
ATOM 656 N N . VAL A 1 81 ? -5.393 7.495 8.044 1.00 94.19 81 VAL A N 1
ATOM 657 C CA . VAL A 1 81 ? -6.310 6.541 8.682 1.00 94.19 81 VAL A CA 1
ATOM 658 C C . VAL A 1 81 ? -6.445 6.775 10.194 1.00 94.19 81 VAL A C 1
ATOM 660 O O . VAL A 1 81 ? -7.582 6.777 10.676 1.00 94.19 81 VAL A O 1
ATOM 663 N N . PRO A 1 82 ? -5.375 7.053 10.973 1.00 93.12 82 PRO A N 1
ATOM 664 C CA . PRO A 1 82 ? -5.528 7.315 12.403 1.00 93.12 82 PRO A CA 1
ATOM 665 C C . PRO A 1 82 ? -6.331 8.579 12.706 1.00 93.12 82 PRO A C 1
ATOM 667 O O . PRO A 1 82 ? -6.925 8.682 13.778 1.00 93.12 82 PRO A O 1
ATOM 670 N N . GLY A 1 83 ? -6.382 9.531 11.769 1.00 88.00 83 GLY A N 1
ATOM 671 C CA . GLY A 1 83 ? -7.171 10.758 11.875 1.00 88.00 83 GLY A CA 1
ATOM 672 C C . GLY A 1 83 ? -8.676 10.573 11.646 1.00 88.00 83 GLY A C 1
ATOM 673 O O . GLY A 1 83 ? -9.455 11.446 12.033 1.00 88.00 83 GLY A O 1
ATOM 674 N N . LEU A 1 84 ? -9.112 9.444 11.072 1.00 87.38 84 LEU A N 1
ATOM 675 C CA . LEU A 1 84 ? -10.516 9.222 10.697 1.00 87.38 84 LEU A CA 1
ATOM 676 C C . LEU A 1 84 ? -11.501 9.341 11.874 1.00 87.38 84 LEU A C 1
ATOM 678 O O . LEU A 1 84 ? -12.494 10.055 11.725 1.00 87.38 84 LEU A O 1
ATOM 682 N N . PRO A 1 85 ? -11.247 8.748 13.061 1.00 82.00 85 PRO A N 1
ATOM 683 C CA . PRO A 1 85 ? -12.180 8.856 14.184 1.00 82.00 85 PRO A CA 1
ATOM 684 C C . PRO A 1 85 ? -12.328 10.284 14.722 1.00 82.00 85 PRO A C 1
ATOM 686 O O . PRO A 1 85 ? -13.337 10.600 15.344 1.00 82.00 85 PRO A O 1
ATOM 689 N N . TYR A 1 86 ? -11.322 11.140 14.514 1.00 73.12 86 TYR A N 1
ATOM 690 C CA . TYR A 1 86 ? -11.351 12.536 14.948 1.00 73.12 86 TYR A CA 1
ATOM 691 C C . TYR A 1 86 ? -12.175 13.404 13.993 1.00 73.12 86 TYR A C 1
ATOM 693 O O . TYR A 1 86 ? -13.007 14.187 14.445 1.00 73.12 86 TYR A O 1
ATOM 701 N N . ARG A 1 87 ? -12.000 13.216 12.677 1.00 75.44 87 ARG A N 1
ATOM 702 C CA . ARG A 1 87 ? -12.790 13.919 11.652 1.00 75.44 87 ARG A CA 1
ATOM 703 C C . ARG A 1 87 ? -14.291 13.753 11.892 1.00 75.44 87 ARG A C 1
ATOM 705 O O . ARG A 1 87 ? -15.048 14.708 11.764 1.00 75.44 87 ARG A O 1
ATOM 712 N N . ASP A 1 88 ? -14.695 12.551 12.290 1.00 72.25 88 ASP A N 1
ATOM 713 C CA . ASP A 1 88 ? -16.093 12.218 12.538 1.00 72.25 88 ASP A CA 1
ATOM 714 C C . ASP A 1 88 ? -16.696 12.943 13.761 1.00 72.25 88 ASP A C 1
ATOM 716 O O . ASP A 1 88 ? -17.913 13.119 13.812 1.00 72.25 88 ASP A O 1
ATOM 720 N N . LYS A 1 89 ? -15.872 13.386 14.725 1.00 70.38 89 LYS A N 1
ATOM 721 C CA . LYS A 1 89 ? -16.314 14.169 15.896 1.00 70.38 89 LYS A CA 1
ATOM 722 C C . LYS A 1 89 ? -16.496 15.652 15.578 1.00 70.38 89 LYS A C 1
ATOM 724 O O . LYS A 1 89 ? -17.437 16.275 16.063 1.00 70.38 89 LYS A O 1
ATOM 729 N N . ASP A 1 90 ? -15.595 16.210 14.776 1.00 72.50 90 ASP A N 1
ATOM 730 C CA . ASP A 1 90 ? -15.562 17.649 14.493 1.00 72.50 90 ASP A CA 1
ATOM 731 C C . ASP A 1 90 ? -16.529 18.056 13.366 1.00 72.50 90 ASP A C 1
ATOM 733 O O . ASP A 1 90 ? -16.962 19.210 13.290 1.00 72.50 90 ASP A O 1
ATOM 737 N N . ASP A 1 91 ? -16.898 17.120 12.490 1.00 74.31 91 ASP A N 1
ATOM 738 C CA . ASP A 1 91 ? -17.800 17.388 11.374 1.00 74.31 91 ASP A CA 1
ATOM 739 C C . ASP A 1 91 ? -19.270 17.388 11.834 1.00 74.31 91 ASP A C 1
ATOM 741 O O . ASP A 1 91 ? -19.924 16.352 11.936 1.00 74.31 91 ASP A O 1
ATOM 745 N N . LYS A 1 92 ? -19.844 18.575 12.072 1.00 70.38 92 LYS A N 1
ATOM 746 C CA . LYS A 1 92 ? -21.271 18.722 12.428 1.00 70.38 92 LYS A CA 1
ATOM 747 C C . LYS A 1 92 ? -22.216 18.163 11.357 1.00 70.38 92 LYS A C 1
ATOM 749 O O . LYS A 1 92 ? -23.346 17.801 11.683 1.00 70.38 92 LYS A O 1
ATOM 754 N N . SER A 1 93 ? -21.769 18.030 10.103 1.00 68.06 93 SER A N 1
ATOM 755 C CA . SER A 1 93 ? -22.565 17.371 9.062 1.00 68.06 93 SER A CA 1
ATOM 756 C C . SER A 1 93 ? -22.712 15.867 9.315 1.00 68.06 93 SER A C 1
ATOM 758 O O . SER A 1 93 ? -23.680 15.263 8.858 1.00 68.06 93 SER A O 1
ATOM 760 N N . LEU A 1 94 ? -21.829 15.245 10.108 1.00 62.34 94 LEU A N 1
ATOM 761 C CA . LEU A 1 94 ? -21.974 13.847 10.511 1.00 62.34 94 LEU A CA 1
ATOM 762 C C . LEU A 1 94 ? -23.162 13.612 11.448 1.00 62.34 94 LEU A C 1
ATOM 764 O O . LEU A 1 94 ? -23.699 12.509 11.444 1.00 62.34 94 LEU A O 1
ATOM 768 N N . ALA A 1 95 ? -23.619 14.618 12.202 1.00 68.62 95 ALA A N 1
ATOM 769 C CA . ALA A 1 95 ? -24.854 14.507 12.983 1.00 68.62 95 ALA A CA 1
ATOM 770 C C . ALA A 1 95 ? -26.080 14.340 12.068 1.00 68.62 95 ALA A C 1
ATOM 772 O O . ALA A 1 95 ? -26.973 13.552 12.370 1.00 68.62 95 ALA A O 1
ATOM 773 N N . PHE A 1 96 ? -26.071 15.001 10.906 1.00 72.06 96 PHE A N 1
ATOM 774 C CA . PHE A 1 96 ? -27.053 14.767 9.848 1.00 72.06 96 PHE A CA 1
ATOM 775 C C . PHE A 1 96 ? -26.888 13.373 9.223 1.00 72.06 96 PHE A C 1
ATOM 777 O O . PHE A 1 96 ? -27.863 12.658 9.040 1.00 72.06 96 PHE A O 1
ATOM 784 N N . TRP A 1 97 ? -25.663 12.911 8.960 1.00 66.94 97 TRP A N 1
ATOM 785 C CA . TRP A 1 97 ? -25.471 11.540 8.460 1.00 66.94 97 TRP A CA 1
ATOM 786 C C . TRP A 1 97 ? -25.863 10.461 9.481 1.00 66.94 97 TRP A C 1
ATOM 788 O O . TRP A 1 97 ? -26.270 9.377 9.080 1.00 66.94 97 TRP A O 1
ATOM 798 N N . ARG A 1 98 ? -25.788 10.751 10.784 1.00 66.69 98 ARG A N 1
ATOM 799 C CA . ARG A 1 98 ? -26.267 9.874 11.864 1.00 66.69 98 ARG A CA 1
ATOM 800 C C . ARG A 1 98 ? -27.789 9.822 11.976 1.00 66.69 98 ARG A C 1
ATOM 802 O O . ARG A 1 98 ? -28.299 8.831 12.485 1.00 66.69 98 ARG A O 1
ATOM 809 N N . SER A 1 99 ? -28.512 10.850 11.525 1.00 77.06 99 SER A N 1
ATOM 810 C CA . SER A 1 99 ? -29.977 10.775 11.460 1.00 77.06 99 SER A CA 1
ATOM 811 C C . SER A 1 99 ? -30.453 9.880 10.314 1.00 77.06 99 SER A C 1
ATOM 813 O O . SER A 1 99 ? -31.586 9.400 10.332 1.00 77.06 99 SER A O 1
ATOM 815 N N . LEU A 1 100 ? -29.583 9.609 9.338 1.00 77.94 100 LEU A N 1
ATOM 816 C CA . LEU A 1 100 ? -29.843 8.624 8.301 1.00 77.94 100 LEU A CA 1
ATOM 817 C C . LEU A 1 100 ? -29.590 7.207 8.843 1.00 77.94 100 LEU A C 1
ATOM 819 O O . LEU A 1 100 ? -28.647 7.000 9.608 1.00 77.94 100 LEU A O 1
ATOM 823 N N . PRO A 1 101 ? -30.379 6.202 8.416 1.00 78.56 101 PRO A N 1
ATOM 824 C CA . PRO A 1 101 ? -30.215 4.810 8.828 1.00 78.56 101 PRO A CA 1
ATOM 825 C C . PRO A 1 101 ? -28.972 4.193 8.164 1.00 78.56 101 PRO A C 1
ATOM 827 O O . PRO A 1 101 ? -29.065 3.392 7.230 1.00 78.56 101 PRO A O 1
ATOM 830 N N . ILE A 1 102 ? -27.787 4.613 8.607 1.00 81.00 102 ILE A N 1
ATOM 831 C CA . ILE A 1 102 ? -26.491 4.138 8.124 1.00 81.00 102 ILE A CA 1
ATOM 832 C C . ILE A 1 102 ? -25.981 3.059 9.070 1.00 81.00 102 ILE A C 1
ATOM 834 O O . ILE A 1 102 ? -25.929 3.228 10.283 1.00 81.00 102 ILE A O 1
ATOM 838 N N . ASN A 1 103 ? -25.548 1.939 8.500 1.00 86.56 103 ASN A N 1
ATOM 839 C CA . ASN A 1 103 ? -24.887 0.894 9.268 1.00 86.56 103 ASN A CA 1
ATOM 840 C C . ASN A 1 103 ? -23.512 1.378 9.774 1.00 86.56 103 ASN A C 1
ATOM 842 O O . ASN A 1 103 ? -22.629 1.684 8.971 1.00 86.56 103 ASN A O 1
ATOM 846 N N . GLU A 1 104 ? -23.295 1.366 11.091 1.00 85.50 104 GLU A N 1
ATOM 847 C CA . GLU A 1 104 ? -22.032 1.777 11.729 1.00 85.50 104 GLU A CA 1
ATOM 848 C C . GLU A 1 104 ? -20.810 1.009 11.202 1.00 85.50 104 GLU A C 1
ATOM 850 O O .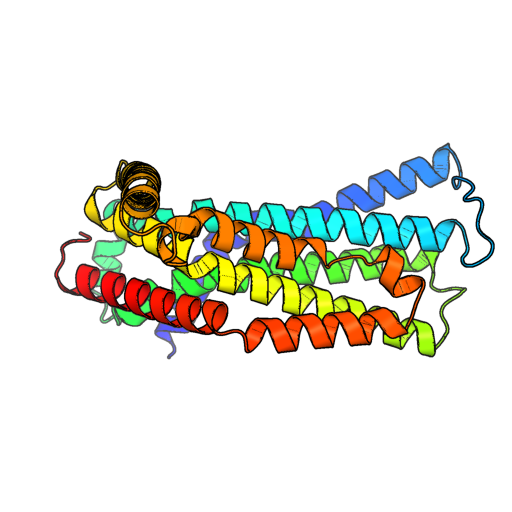 GLU A 1 104 ? -19.722 1.569 11.053 1.00 85.50 104 GLU A O 1
ATOM 855 N N . ARG A 1 105 ? -20.996 -0.265 10.828 1.00 91.06 105 ARG A N 1
ATOM 856 C CA . ARG A 1 105 ? -19.937 -1.075 10.205 1.00 91.06 105 ARG A CA 1
ATOM 857 C C . ARG A 1 105 ? -19.499 -0.492 8.866 1.00 91.06 105 ARG A C 1
ATOM 859 O O . ARG A 1 105 ? -18.312 -0.479 8.561 1.00 91.06 105 ARG A O 1
ATOM 866 N N . ALA A 1 106 ? -20.450 0.001 8.073 1.00 89.50 106 ALA A N 1
ATOM 867 C CA . ALA A 1 106 ? -20.162 0.623 6.786 1.00 89.50 106 ALA A CA 1
ATOM 868 C C . ALA A 1 106 ? -19.485 1.987 6.965 1.00 89.50 106 ALA A C 1
ATOM 870 O O . ALA A 1 106 ? -18.575 2.313 6.208 1.00 89.50 106 ALA A O 1
ATOM 871 N N . ALA A 1 107 ? -19.886 2.745 7.988 1.00 87.19 107 ALA A N 1
ATOM 872 C CA . ALA A 1 107 ? -19.324 4.056 8.285 1.00 87.19 107 ALA A CA 1
ATOM 873 C C . ALA A 1 107 ? -17.852 4.002 8.734 1.00 87.19 107 ALA A C 1
ATOM 875 O O . ALA A 1 107 ? -17.085 4.894 8.395 1.00 87.19 107 ALA A O 1
ATOM 876 N N . VAL A 1 108 ? -17.442 2.944 9.445 1.00 90.69 108 VAL A N 1
ATOM 877 C CA . VAL A 1 108 ? -16.034 2.708 9.825 1.00 90.69 108 VAL A CA 1
ATOM 878 C C . VAL A 1 108 ? -15.265 1.993 8.713 1.00 90.69 108 VAL A C 1
ATOM 880 O O . VAL A 1 108 ? -14.146 2.374 8.373 1.00 90.69 108 VAL A O 1
ATOM 883 N N . GLY A 1 109 ? -15.869 0.963 8.119 1.00 92.88 109 GLY A N 1
ATOM 884 C CA . GLY A 1 109 ? -15.208 0.117 7.131 1.00 92.88 109 GLY A CA 1
ATOM 885 C C . GLY A 1 109 ? -14.893 0.836 5.821 1.00 92.88 109 GLY A C 1
ATOM 886 O O . GLY A 1 109 ? -13.817 0.620 5.272 1.00 92.88 109 GLY A O 1
ATOM 887 N N . ALA A 1 110 ? -15.785 1.701 5.319 1.00 93.88 110 ALA A N 1
ATOM 888 C CA . ALA A 1 110 ? -15.572 2.355 4.026 1.00 93.88 110 ALA A CA 1
ATOM 889 C C . ALA A 1 110 ? -14.356 3.304 4.038 1.00 93.88 110 ALA A C 1
ATOM 891 O O . ALA A 1 110 ? -13.510 3.156 3.156 1.00 93.88 110 ALA A O 1
ATOM 892 N N . PRO A 1 111 ? -14.186 4.212 5.020 1.00 93.81 111 PRO A N 1
ATOM 893 C CA . PRO A 1 111 ? -13.000 5.064 5.088 1.00 93.81 111 PRO A CA 1
ATOM 894 C C . PRO A 1 111 ? -11.701 4.289 5.322 1.00 93.81 111 PRO A C 1
ATOM 896 O O . PRO A 1 111 ? -10.702 4.589 4.673 1.00 93.81 111 PRO A O 1
ATOM 899 N N . ILE A 1 112 ? -11.708 3.266 6.188 1.00 95.38 112 ILE A N 1
ATOM 900 C CA . ILE A 1 112 ? -10.525 2.417 6.422 1.00 95.38 112 ILE A CA 1
ATOM 901 C C . ILE A 1 112 ? -10.128 1.688 5.139 1.00 95.38 112 ILE A C 1
ATOM 903 O O . ILE A 1 112 ? -8.958 1.692 4.773 1.00 95.38 112 ILE A O 1
ATOM 907 N N . LEU A 1 113 ? -11.089 1.094 4.427 1.00 96.44 113 LEU A N 1
ATOM 908 C CA . LEU A 1 113 ? -10.819 0.405 3.167 1.00 96.44 113 LEU A CA 1
ATOM 909 C C . LEU A 1 113 ? -10.297 1.378 2.103 1.00 96.44 113 LEU A C 1
ATOM 911 O O . LEU A 1 113 ? -9.345 1.063 1.389 1.00 96.44 113 LEU A O 1
ATOM 915 N N . MET A 1 114 ? -10.899 2.565 2.007 1.00 96.62 114 MET A N 1
ATOM 916 C CA . MET A 1 114 ? -10.514 3.571 1.020 1.00 96.62 114 MET A CA 1
ATOM 917 C C . MET A 1 114 ? -9.112 4.120 1.265 1.00 96.62 114 MET A C 1
ATOM 919 O O . MET A 1 114 ? -8.291 4.093 0.353 1.00 96.62 114 MET A O 1
ATOM 923 N N . HIS A 1 115 ? -8.824 4.587 2.479 1.00 95.62 115 HIS A N 1
ATOM 924 C CA . HIS A 1 115 ? -7.544 5.224 2.807 1.00 95.62 115 HIS A CA 1
ATOM 925 C C . HIS A 1 115 ? -6.444 4.232 3.143 1.00 95.62 115 HIS A C 1
ATOM 927 O O . HIS A 1 115 ? -5.283 4.537 2.916 1.00 95.62 115 HIS A O 1
ATOM 933 N N . GLY A 1 116 ? -6.792 3.055 3.660 1.00 95.75 116 GLY A N 1
ATOM 934 C CA . GLY A 1 116 ? -5.832 2.018 4.024 1.00 95.75 116 GLY A CA 1
ATOM 935 C C . GLY A 1 116 ? -5.417 1.121 2.863 1.00 95.75 116 GLY A C 1
ATOM 936 O O . GLY A 1 116 ? -4.308 0.600 2.885 1.00 95.75 116 GLY A O 1
ATOM 937 N N . ILE A 1 117 ? -6.282 0.927 1.858 1.00 97.00 117 ILE A N 1
ATOM 938 C CA . ILE A 1 117 ? -6.032 -0.047 0.783 1.00 97.00 117 ILE A CA 1
ATOM 939 C C . ILE A 1 117 ? -6.292 0.551 -0.599 1.00 97.00 117 ILE A C 1
ATOM 941 O O . ILE A 1 117 ? -5.371 0.629 -1.404 1.00 97.00 117 ILE A O 1
ATOM 945 N N . VAL A 1 118 ? -7.520 0.984 -0.899 1.00 97.31 118 VAL A N 1
ATOM 946 C CA . VAL A 1 118 ? -7.936 1.272 -2.286 1.00 97.31 118 VAL A CA 1
ATOM 947 C C . VAL A 1 118 ? -7.180 2.452 -2.896 1.00 97.31 118 VAL A C 1
ATOM 949 O O . VAL A 1 118 ? -6.651 2.326 -3.994 1.00 97.31 118 VAL A O 1
ATOM 952 N N . LEU A 1 119 ? -7.125 3.596 -2.211 1.00 96.75 119 LEU A N 1
ATOM 953 C CA . LEU A 1 119 ? -6.454 4.799 -2.713 1.00 96.75 119 LEU A CA 1
ATOM 954 C C . LEU A 1 119 ? -4.926 4.635 -2.812 1.00 96.75 119 LEU A C 1
ATOM 956 O O . LEU A 1 119 ? -4.385 4.950 -3.876 1.00 96.75 119 LEU A O 1
ATOM 960 N N . PRO A 1 120 ? -4.230 4.104 -1.784 1.00 97.00 120 PRO A N 1
ATOM 961 C CA . PRO A 1 120 ? -2.806 3.786 -1.889 1.00 97.00 120 PRO A CA 1
ATOM 962 C C . PRO A 1 120 ? -2.501 2.806 -3.023 1.00 97.00 120 PRO A C 1
ATOM 964 O O . PRO A 1 120 ? -1.604 3.046 -3.829 1.00 97.00 120 PRO A O 1
ATOM 967 N N . LEU A 1 121 ? -3.276 1.721 -3.134 1.00 97.06 121 LEU A N 1
ATOM 968 C CA . LEU A 1 121 ? -3.073 0.716 -4.174 1.00 97.06 121 LEU A CA 1
ATOM 969 C C . LEU A 1 121 ? -3.339 1.290 -5.569 1.00 97.06 121 LEU A C 1
ATOM 971 O O . LEU A 1 121 ? -2.595 1.005 -6.504 1.00 97.06 121 LEU A O 1
ATOM 975 N N . LEU A 1 122 ? -4.354 2.145 -5.719 1.00 97.12 122 LEU A N 1
ATOM 976 C CA . LEU A 1 122 ? -4.596 2.860 -6.968 1.00 97.12 122 LEU A CA 1
ATOM 977 C C . LEU A 1 122 ? -3.400 3.745 -7.344 1.00 97.12 122 LEU A C 1
ATOM 979 O O . LEU A 1 122 ? -2.991 3.746 -8.498 1.00 97.12 122 LEU A O 1
ATOM 983 N N . ALA A 1 123 ? -2.820 4.476 -6.389 1.00 96.75 123 ALA A N 1
ATOM 984 C CA . ALA A 1 123 ? -1.654 5.313 -6.660 1.00 96.75 123 ALA A CA 1
ATOM 985 C C . ALA A 1 123 ? -0.438 4.478 -7.092 1.00 96.75 123 ALA A C 1
ATOM 987 O O . ALA A 1 123 ? 0.216 4.827 -8.072 1.00 96.75 123 ALA A O 1
ATOM 988 N N . ILE A 1 124 ? -0.181 3.349 -6.421 1.00 95.12 124 ILE A N 1
ATOM 989 C CA . ILE A 1 124 ? 0.904 2.417 -6.768 1.00 95.12 124 ILE A CA 1
ATOM 990 C C . ILE A 1 124 ? 0.688 1.826 -8.167 1.00 95.12 124 ILE A C 1
ATOM 992 O O . ILE A 1 124 ? 1.575 1.895 -9.013 1.00 95.12 124 ILE A O 1
ATOM 996 N N . THR A 1 125 ? -0.499 1.279 -8.438 1.00 95.75 125 THR A N 1
ATOM 997 C CA . THR A 1 125 ? -0.828 0.666 -9.739 1.00 95.75 125 THR A CA 1
ATOM 998 C C . THR A 1 125 ? -0.772 1.679 -10.883 1.00 95.75 125 THR A C 1
ATOM 1000 O O . THR A 1 125 ? -0.193 1.383 -11.928 1.00 95.75 125 THR A O 1
ATOM 1003 N N . ALA A 1 126 ? -1.305 2.889 -10.683 1.00 96.62 126 ALA A N 1
ATOM 1004 C CA . ALA A 1 126 ? -1.230 3.972 -11.659 1.00 96.62 126 ALA A CA 1
ATOM 1005 C C . ALA A 1 126 ? 0.219 4.396 -11.925 1.00 96.62 126 ALA A C 1
ATOM 1007 O O . ALA A 1 126 ? 0.598 4.565 -13.084 1.00 96.62 126 ALA A O 1
ATOM 1008 N N . ALA A 1 127 ? 1.040 4.502 -10.875 1.00 95.56 127 ALA A N 1
ATOM 1009 C CA . ALA A 1 127 ? 2.446 4.850 -11.017 1.00 95.56 127 ALA A CA 1
ATOM 1010 C C . ALA A 1 127 ? 3.219 3.787 -11.796 1.00 95.56 127 ALA A C 1
ATOM 1012 O O . ALA A 1 127 ? 3.967 4.132 -12.704 1.00 95.56 127 ALA A O 1
ATOM 1013 N N . ILE A 1 128 ? 3.017 2.503 -11.494 1.00 93.25 128 ILE A N 1
ATOM 1014 C CA . ILE A 1 128 ? 3.661 1.404 -12.225 1.00 93.25 128 ILE A CA 1
ATOM 1015 C C . ILE A 1 128 ? 3.231 1.418 -13.694 1.00 93.25 128 ILE A C 1
ATOM 1017 O O . ILE A 1 128 ? 4.082 1.406 -14.580 1.00 93.25 128 ILE A O 1
ATOM 1021 N N . GLY A 1 129 ? 1.924 1.509 -13.961 1.00 94.00 129 GLY A N 1
ATOM 1022 C CA . GLY A 1 129 ? 1.394 1.540 -15.325 1.00 94.00 129 GLY A CA 1
ATOM 1023 C C . GLY A 1 129 ? 1.947 2.707 -16.144 1.00 94.00 129 GLY A C 1
ATOM 1024 O O . GLY A 1 129 ? 2.384 2.512 -17.278 1.00 94.00 129 GLY A O 1
ATOM 1025 N N . LEU A 1 130 ? 2.004 3.907 -15.559 1.00 95.56 130 LEU A N 1
ATOM 1026 C CA . LEU A 1 130 ? 2.608 5.065 -16.214 1.00 95.56 130 LEU A CA 1
ATOM 1027 C C . LEU A 1 130 ? 4.118 4.934 -16.378 1.00 95.56 130 LEU A C 1
ATOM 1029 O O . LEU A 1 130 ? 4.626 5.304 -17.424 1.00 95.56 130 LEU A O 1
ATOM 1033 N N . ASN A 1 131 ? 4.842 4.405 -15.393 1.00 93.56 131 ASN A N 1
ATOM 1034 C CA . ASN A 1 131 ? 6.283 4.192 -15.509 1.00 93.56 131 ASN A CA 1
ATOM 1035 C C . ASN A 1 131 ? 6.619 3.225 -16.654 1.00 93.56 131 ASN A C 1
ATOM 1037 O O . ASN A 1 131 ? 7.531 3.482 -17.439 1.00 93.56 131 ASN A O 1
ATOM 1041 N N . VAL A 1 132 ? 5.851 2.144 -16.800 1.00 91.19 132 VAL A N 1
ATOM 1042 C CA . VAL A 1 132 ? 5.991 1.207 -17.923 1.00 91.19 132 VAL A CA 1
ATOM 1043 C C . VAL A 1 132 ? 5.648 1.891 -19.249 1.00 91.19 132 VAL A C 1
ATOM 1045 O O . VAL A 1 132 ? 6.405 1.777 -20.207 1.00 91.19 132 VAL A O 1
ATOM 1048 N N . LEU A 1 133 ? 4.549 2.648 -19.309 1.00 93.88 133 LEU A N 1
ATOM 1049 C CA . LEU A 1 133 ? 4.134 3.338 -20.533 1.00 93.88 133 LEU A CA 1
ATOM 1050 C C . LEU A 1 133 ? 5.144 4.409 -20.970 1.00 93.88 133 LEU A C 1
ATOM 1052 O O . LEU A 1 133 ? 5.531 4.459 -22.134 1.00 93.88 133 LEU A O 1
ATOM 1056 N N . LEU A 1 134 ? 5.569 5.260 -20.037 1.00 95.06 134 LEU A N 1
ATOM 1057 C CA . LEU A 1 134 ? 6.478 6.372 -20.300 1.00 95.06 134 LEU A CA 1
ATOM 1058 C C . LEU A 1 134 ? 7.883 5.880 -20.634 1.00 95.06 134 LEU A C 1
ATOM 1060 O O . LEU A 1 134 ? 8.542 6.513 -21.440 1.00 95.06 134 LEU A O 1
ATOM 1064 N N . SER A 1 135 ? 8.317 4.739 -20.094 1.00 91.75 135 SER A N 1
ATOM 1065 C CA . SER A 1 135 ? 9.613 4.140 -20.435 1.00 91.75 135 SER A CA 1
ATOM 1066 C C . SER A 1 135 ? 9.646 3.419 -21.784 1.00 91.75 135 SER A C 1
ATOM 1068 O O . SER A 1 135 ? 10.740 3.111 -22.260 1.00 91.75 135 SER A O 1
ATOM 1070 N N . ALA A 1 136 ? 8.494 3.149 -22.412 1.00 90.81 136 ALA A N 1
ATOM 1071 C CA . ALA A 1 136 ? 8.390 2.326 -23.621 1.00 90.81 136 ALA A CA 1
ATOM 1072 C C . ALA A 1 136 ? 9.382 2.692 -24.744 1.00 90.81 136 ALA A C 1
ATOM 1074 O O . ALA A 1 136 ? 10.013 1.777 -25.281 1.00 90.81 136 ALA A O 1
ATOM 1075 N N . PRO A 1 137 ? 9.629 3.981 -25.069 1.00 89.88 137 PRO A N 1
ATOM 1076 C CA . PRO A 1 137 ? 10.600 4.350 -26.101 1.00 89.88 137 PRO A CA 1
ATOM 1077 C C . PRO A 1 137 ? 12.024 3.826 -25.855 1.00 89.88 137 PRO A C 1
ATOM 1079 O O . PRO A 1 137 ? 12.808 3.731 -26.792 1.00 89.88 137 PRO A O 1
ATOM 1082 N N . MET A 1 138 ? 12.374 3.485 -24.610 1.00 85.25 138 MET A N 1
ATOM 1083 C CA . MET A 1 138 ? 13.719 3.048 -24.220 1.00 85.25 138 MET A CA 1
ATOM 1084 C C . MET A 1 138 ? 13.930 1.534 -24.313 1.00 85.25 138 MET A C 1
ATOM 1086 O O . MET A 1 138 ? 15.064 1.078 -24.166 1.00 85.25 138 MET A O 1
ATOM 1090 N N . TRP A 1 139 ? 12.870 0.750 -24.535 1.00 82.88 139 TRP A N 1
ATOM 1091 C CA . TRP A 1 139 ? 12.959 -0.714 -24.577 1.00 82.88 139 TRP A CA 1
ATOM 1092 C C . TRP A 1 139 ? 12.116 -1.383 -25.670 1.00 82.88 139 TRP A C 1
ATOM 1094 O O . TRP A 1 139 ? 12.366 -2.546 -25.977 1.00 82.88 139 TRP A O 1
ATOM 1104 N N . ILE A 1 140 ? 11.163 -0.686 -26.302 1.00 82.44 140 ILE A N 1
ATOM 1105 C CA . ILE A 1 140 ? 10.221 -1.290 -27.264 1.00 82.44 140 ILE A CA 1
ATOM 1106 C C . ILE A 1 140 ? 10.906 -1.913 -28.489 1.00 82.44 140 ILE A C 1
ATOM 1108 O O . ILE A 1 140 ? 10.438 -2.919 -29.012 1.00 82.44 140 ILE A O 1
ATOM 1112 N N . THR A 1 141 ? 12.047 -1.370 -28.914 1.00 79.62 141 THR A N 1
ATOM 1113 C CA . THR A 1 141 ? 12.838 -1.881 -30.047 1.00 79.62 141 THR A CA 1
ATOM 1114 C C . THR A 1 141 ? 13.615 -3.154 -29.723 1.00 79.62 141 THR A C 1
ATOM 1116 O O . THR A 1 141 ? 14.113 -3.814 -30.631 1.00 79.62 141 THR A O 1
ATOM 1119 N N . HIS A 1 142 ? 13.739 -3.500 -28.442 1.00 75.62 142 HIS A N 1
ATOM 1120 C CA . HIS A 1 142 ? 14.555 -4.613 -27.959 1.00 75.62 142 HIS A CA 1
ATOM 1121 C C . HIS A 1 142 ? 13.736 -5.666 -27.212 1.00 75.62 142 HIS A C 1
ATOM 1123 O O . HIS A 1 142 ? 14.314 -6.595 -26.654 1.00 75.62 142 HIS A O 1
ATOM 1129 N N . LEU A 1 143 ? 12.407 -5.523 -27.178 1.00 77.81 143 LEU A N 1
ATOM 1130 C CA . LEU A 1 143 ? 11.562 -6.361 -26.347 1.00 77.81 143 LEU A CA 1
ATOM 1131 C C . LEU A 1 143 ? 11.194 -7.671 -27.056 1.00 77.81 143 LEU A C 1
ATOM 1133 O O . LEU A 1 143 ? 10.419 -7.696 -28.009 1.00 77.81 143 LEU A O 1
ATOM 1137 N N . SER A 1 144 ? 11.723 -8.781 -26.553 1.00 83.19 144 SER A N 1
ATOM 1138 C CA . SER A 1 144 ? 11.277 -10.129 -26.921 1.00 83.19 144 SER A CA 1
ATOM 1139 C C . SER A 1 144 ? 9.991 -10.523 -26.180 1.00 83.19 144 SER A C 1
ATOM 1141 O O . SER A 1 144 ? 9.688 -10.006 -25.102 1.00 83.19 144 SER A O 1
ATOM 1143 N N . ALA A 1 145 ? 9.249 -11.503 -26.709 1.00 81.38 145 ALA A N 1
ATOM 1144 C CA . ALA A 1 145 ? 8.053 -12.039 -26.048 1.00 81.38 145 ALA A CA 1
ATOM 1145 C C . ALA A 1 145 ? 8.342 -12.574 -24.628 1.00 81.38 145 ALA A C 1
ATOM 1147 O O . ALA A 1 145 ? 7.527 -12.406 -23.723 1.00 81.38 145 ALA A O 1
ATOM 1148 N N . GLY A 1 146 ? 9.526 -13.162 -24.409 1.00 79.88 146 GLY A N 1
ATOM 1149 C CA . GLY A 1 146 ? 9.962 -13.610 -23.083 1.00 79.88 146 GLY A CA 1
ATOM 1150 C C . GLY A 1 146 ? 10.155 -12.450 -22.102 1.00 79.88 146 GLY A C 1
ATOM 1151 O O . GLY A 1 146 ? 9.673 -12.511 -20.974 1.00 79.88 146 GLY A O 1
ATOM 1152 N N . GLN A 1 147 ? 10.781 -11.356 -22.544 1.00 79.12 147 GLN A N 1
ATOM 1153 C CA . GLN A 1 147 ? 10.965 -10.153 -21.721 1.00 79.12 147 GLN A CA 1
ATOM 1154 C C . GLN A 1 147 ? 9.641 -9.453 -21.404 1.00 79.12 147 GLN A C 1
ATOM 1156 O O . GLN A 1 147 ? 9.490 -8.932 -20.302 1.00 79.12 147 GLN A O 1
ATOM 1161 N N . LEU A 1 148 ? 8.660 -9.488 -22.314 1.00 82.06 148 LEU A N 1
ATOM 1162 C CA . LEU A 1 148 ? 7.304 -9.015 -22.019 1.00 82.06 148 LEU A CA 1
ATOM 1163 C C . LEU A 1 148 ? 6.685 -9.800 -20.855 1.00 82.06 148 LEU A C 1
ATOM 1165 O O . LEU A 1 148 ? 6.117 -9.203 -19.943 1.00 82.06 148 LEU A O 1
ATOM 1169 N N . GLY A 1 149 ? 6.818 -11.131 -20.872 1.00 83.75 149 GLY A N 1
ATOM 1170 C CA . GLY A 1 149 ? 6.335 -11.995 -19.795 1.00 83.75 149 GLY A CA 1
ATOM 1171 C C . GLY A 1 149 ? 6.983 -11.664 -18.451 1.00 83.75 149 GLY A C 1
ATOM 1172 O O . GLY A 1 149 ? 6.280 -11.524 -17.453 1.00 83.75 149 GLY A O 1
ATOM 1173 N N . VAL A 1 150 ? 8.303 -11.460 -18.438 1.00 82.38 150 VAL A N 1
ATOM 1174 C CA . VAL A 1 150 ? 9.059 -11.065 -17.236 1.00 82.38 150 VAL A CA 1
ATOM 1175 C C . VAL A 1 150 ? 8.640 -9.683 -16.730 1.00 82.38 150 VAL A C 1
ATOM 1177 O O . VAL A 1 150 ? 8.424 -9.511 -15.533 1.00 82.38 150 VAL A O 1
ATOM 1180 N N . LEU A 1 151 ? 8.452 -8.711 -17.627 1.00 82.12 151 LEU A N 1
ATOM 1181 C CA . LEU A 1 151 ? 7.993 -7.367 -17.274 1.00 82.12 151 LEU A CA 1
ATOM 1182 C C . LEU A 1 151 ? 6.592 -7.400 -16.650 1.00 82.12 151 LEU A C 1
ATOM 1184 O O . LEU A 1 151 ? 6.377 -6.814 -15.591 1.00 82.12 151 LEU A O 1
ATOM 1188 N N . LEU A 1 152 ? 5.648 -8.116 -17.268 1.00 86.00 152 LEU A N 1
ATOM 1189 C CA . LEU A 1 152 ? 4.300 -8.286 -16.722 1.00 86.00 152 LEU A CA 1
ATOM 1190 C C . LEU A 1 152 ? 4.341 -8.982 -15.359 1.00 86.00 152 LEU A C 1
ATOM 1192 O O . LEU A 1 152 ? 3.687 -8.529 -14.422 1.00 86.00 152 LEU A O 1
ATOM 1196 N N . ALA A 1 153 ? 5.138 -10.042 -15.231 1.00 84.94 153 ALA A N 1
ATOM 1197 C CA . ALA A 1 153 ? 5.328 -10.757 -13.97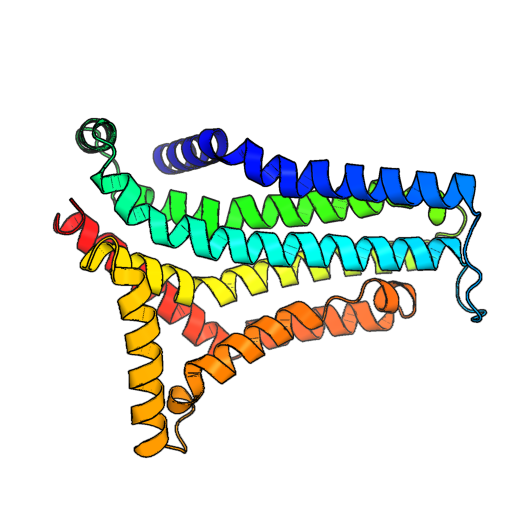6 1.00 84.94 153 ALA A CA 1
ATOM 1198 C C . ALA A 1 153 ? 5.878 -9.837 -12.871 1.00 84.94 153 ALA A C 1
ATOM 1200 O O . ALA A 1 153 ? 5.330 -9.832 -11.770 1.00 84.94 153 ALA A O 1
ATOM 1201 N N . GLY A 1 154 ? 6.875 -9.001 -13.179 1.00 83.94 154 GLY A N 1
ATOM 1202 C CA . GLY A 1 154 ? 7.411 -7.998 -12.257 1.00 83.94 154 GLY A CA 1
ATOM 1203 C C . GLY A 1 154 ? 6.373 -6.948 -11.853 1.00 83.94 154 GLY A C 1
ATOM 1204 O O . GLY A 1 154 ? 6.207 -6.668 -10.670 1.00 83.94 154 GLY A O 1
ATOM 1205 N N . VAL A 1 155 ? 5.595 -6.427 -12.810 1.00 87.44 155 VAL A N 1
ATOM 1206 C CA . VAL A 1 155 ? 4.486 -5.492 -12.536 1.00 87.44 155 VAL A CA 1
ATOM 1207 C C . VAL A 1 155 ? 3.475 -6.108 -11.567 1.00 87.44 155 VAL A C 1
ATOM 1209 O O . VAL A 1 155 ? 3.130 -5.489 -10.559 1.00 87.44 155 VAL A O 1
ATOM 1212 N N . PHE A 1 156 ? 3.017 -7.333 -11.836 1.00 88.44 156 PHE A N 1
ATOM 1213 C CA . PHE A 1 156 ? 2.084 -8.036 -10.955 1.00 88.44 156 PHE A CA 1
ATOM 1214 C C . PHE A 1 156 ? 2.692 -8.314 -9.576 1.00 88.44 156 PHE A C 1
ATOM 1216 O O . PHE A 1 156 ? 2.031 -8.069 -8.565 1.00 88.44 156 PHE A O 1
ATOM 1223 N N . GLY A 1 157 ? 3.947 -8.768 -9.5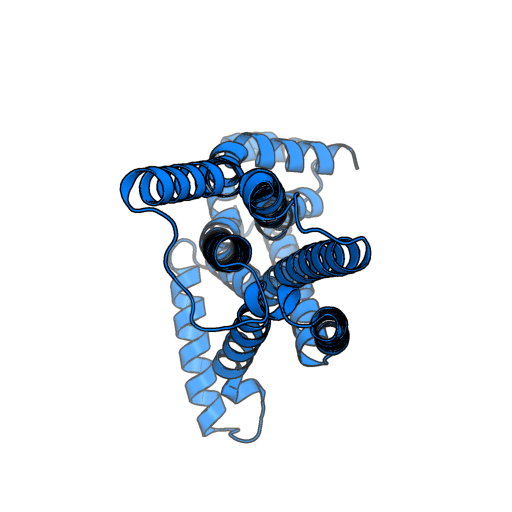27 1.00 86.88 157 GLY A N 1
ATOM 1224 C CA . GLY A 1 157 ? 4.684 -9.010 -8.289 1.00 86.88 157 GLY A CA 1
ATOM 1225 C C . GLY A 1 157 ? 4.753 -7.762 -7.411 1.00 86.88 157 GLY A C 1
ATOM 1226 O O . GLY A 1 157 ? 4.383 -7.809 -6.237 1.00 86.88 157 GLY A O 1
ATOM 1227 N N . THR A 1 158 ? 5.110 -6.612 -7.987 1.00 87.31 158 THR A N 1
ATOM 1228 C CA . THR A 1 158 ? 5.193 -5.350 -7.243 1.00 87.31 158 THR A CA 1
ATOM 1229 C C . THR A 1 158 ? 3.829 -4.853 -6.766 1.00 87.31 158 THR A C 1
ATOM 1231 O O . THR A 1 158 ? 3.725 -4.327 -5.657 1.00 87.31 158 THR A O 1
ATOM 1234 N N . ILE A 1 159 ? 2.758 -5.035 -7.548 1.00 91.75 159 ILE A N 1
ATOM 1235 C CA . ILE A 1 159 ? 1.397 -4.683 -7.106 1.00 91.75 159 ILE A CA 1
ATOM 1236 C C . ILE A 1 159 ? 0.989 -5.533 -5.897 1.00 91.75 159 ILE A C 1
ATOM 1238 O O . ILE A 1 159 ? 0.481 -4.994 -4.910 1.00 91.75 159 ILE A O 1
ATOM 1242 N N . LEU A 1 160 ? 1.235 -6.846 -5.945 1.00 91.50 160 LEU A N 1
ATOM 1243 C CA . LEU A 1 160 ? 0.942 -7.755 -4.834 1.00 91.50 160 LEU A CA 1
ATOM 1244 C C . LEU A 1 160 ? 1.753 -7.409 -3.585 1.00 91.50 160 LEU A C 1
ATOM 1246 O O . LEU A 1 160 ? 1.216 -7.390 -2.483 1.00 91.50 160 LEU A O 1
ATOM 1250 N N . GLN A 1 161 ? 3.027 -7.080 -3.754 1.00 89.69 161 GLN A N 1
ATOM 1251 C CA . GLN A 1 161 ? 3.914 -6.646 -2.680 1.00 89.69 161 GLN A CA 1
ATOM 1252 C C . GLN A 1 161 ? 3.469 -5.316 -2.059 1.00 89.69 161 GLN A C 1
ATOM 1254 O O . GLN A 1 161 ? 3.496 -5.157 -0.835 1.00 89.69 161 GLN A O 1
ATOM 1259 N N . GLY A 1 162 ? 2.990 -4.377 -2.879 1.00 92.50 162 GLY A N 1
ATOM 1260 C CA . GLY A 1 162 ? 2.371 -3.141 -2.409 1.00 92.50 162 GLY A CA 1
ATOM 1261 C C . GLY A 1 162 ? 1.121 -3.408 -1.576 1.00 92.50 162 GLY A C 1
ATOM 1262 O O . GLY A 1 162 ? 0.996 -2.890 -0.467 1.00 92.50 162 GLY A O 1
ATOM 1263 N N . LEU A 1 163 ? 0.238 -4.288 -2.054 1.00 95.19 163 LEU A N 1
ATOM 1264 C CA . LEU A 1 163 ? -0.932 -4.736 -1.299 1.00 95.19 163 LEU A CA 1
ATOM 1265 C C . LEU A 1 163 ? -0.534 -5.395 0.031 1.00 95.19 163 LEU A C 1
ATOM 1267 O O . LEU A 1 163 ? -1.108 -5.079 1.071 1.00 95.19 163 LEU A O 1
ATOM 1271 N N . LEU A 1 164 ? 0.467 -6.272 0.011 1.00 94.31 164 LEU A N 1
ATOM 1272 C CA . LEU A 1 164 ? 0.952 -6.979 1.193 1.00 94.31 164 LEU A CA 1
ATOM 1273 C C . LEU A 1 164 ? 1.541 -6.015 2.227 1.00 94.31 164 LEU A C 1
ATOM 1275 O O . LEU A 1 164 ? 1.263 -6.157 3.414 1.00 94.31 164 LEU A O 1
ATOM 1279 N N . SER A 1 165 ? 2.273 -4.994 1.776 1.00 94.50 165 SER A N 1
ATOM 1280 C CA . SER A 1 165 ? 2.804 -3.923 2.628 1.00 94.50 165 SER A CA 1
ATOM 1281 C C . SER A 1 165 ? 1.684 -3.120 3.295 1.00 94.50 165 SER A C 1
ATOM 1283 O O . SER A 1 165 ? 1.760 -2.828 4.486 1.00 94.50 165 SER A O 1
ATOM 1285 N N . LEU A 1 166 ? 0.619 -2.793 2.553 1.00 95.81 166 LEU A N 1
ATOM 1286 C CA . LEU A 1 166 ? -0.549 -2.079 3.086 1.00 95.81 166 LEU A CA 1
ATOM 1287 C C . LEU A 1 166 ? -1.294 -2.916 4.132 1.00 95.81 166 LEU A C 1
ATOM 1289 O O . LEU A 1 166 ? -1.639 -2.410 5.199 1.00 95.81 166 LEU A O 1
ATOM 1293 N N . ILE A 1 167 ? -1.501 -4.206 3.853 1.00 95.81 167 ILE A N 1
ATOM 1294 C CA . ILE A 1 167 ? -2.136 -5.142 4.787 1.00 95.81 167 ILE A CA 1
ATOM 1295 C C . ILE A 1 167 ? -1.267 -5.335 6.034 1.00 95.81 167 ILE A C 1
ATOM 1297 O O . ILE A 1 167 ? -1.789 -5.321 7.148 1.00 95.81 167 ILE A O 1
ATOM 1301 N N . TRP A 1 168 ? 0.051 -5.467 5.862 1.00 95.31 168 TRP A N 1
ATOM 1302 C CA . TRP A 1 168 ? 0.993 -5.579 6.972 1.00 95.31 168 TRP A CA 1
ATOM 1303 C C . TRP A 1 168 ? 0.985 -4.338 7.855 1.00 95.31 168 TRP A C 1
ATOM 1305 O O . TRP A 1 168 ? 1.100 -4.476 9.064 1.00 95.31 168 TRP A O 1
ATOM 1315 N N . LEU A 1 169 ? 0.829 -3.146 7.266 1.00 95.19 169 LEU A N 1
ATOM 1316 C CA . LEU A 1 169 ? 0.799 -1.867 7.974 1.00 95.19 169 LEU A CA 1
ATOM 1317 C C . LEU A 1 169 ? -0.520 -1.631 8.740 1.00 95.19 169 LEU A C 1
ATOM 1319 O O . LEU A 1 169 ? -0.547 -0.895 9.730 1.00 95.19 169 LEU A O 1
ATOM 1323 N N . LEU A 1 170 ? -1.610 -2.256 8.294 1.00 95.56 170 LEU A N 1
ATOM 1324 C CA . LEU A 1 170 ? -2.969 -2.056 8.792 1.00 95.56 170 LEU A CA 1
ATOM 1325 C C . LEU A 1 170 ? -3.146 -2.175 10.326 1.00 95.56 170 LEU A C 1
ATOM 1327 O O . LEU A 1 170 ? -3.761 -1.268 10.892 1.00 95.56 170 LEU A O 1
ATOM 1331 N N . PRO A 1 171 ? -2.624 -3.197 11.042 1.00 94.94 171 PRO A N 1
ATOM 1332 C CA . PRO A 1 171 ? -2.847 -3.330 12.484 1.00 94.94 171 PRO A CA 1
ATOM 1333 C C . PRO A 1 171 ? -2.256 -2.157 13.269 1.00 94.94 171 PRO A C 1
ATOM 1335 O O . PRO A 1 171 ? -2.924 -1.631 14.157 1.00 94.94 171 PRO A O 1
ATOM 1338 N N . LEU A 1 172 ? -1.053 -1.687 12.915 1.00 94.62 172 LEU A N 1
ATOM 1339 C CA . LEU A 1 172 ? -0.443 -0.515 13.552 1.00 94.62 172 LEU A CA 1
ATOM 1340 C C . LEU A 1 172 ? -1.336 0.712 13.378 1.00 94.62 172 LEU A C 1
ATOM 1342 O O . LEU A 1 172 ? -1.654 1.411 14.336 1.00 94.62 172 LEU A O 1
ATOM 1346 N N . VAL A 1 173 ? -1.769 0.958 12.148 1.00 95.44 173 VAL A N 1
ATOM 1347 C CA . VAL A 1 173 ? -2.552 2.140 11.792 1.00 95.44 173 VAL A CA 1
ATOM 1348 C C . VAL A 1 173 ? -3.922 2.126 12.476 1.00 95.44 173 VAL A C 1
ATOM 1350 O O . VAL A 1 173 ? -4.379 3.150 12.986 1.00 95.44 173 VAL A O 1
ATOM 1353 N N . LEU A 1 174 ? -4.562 0.960 12.557 1.00 95.81 174 LEU A N 1
ATOM 1354 C CA . LEU A 1 174 ? -5.821 0.783 13.277 1.00 95.81 174 LEU A CA 1
ATOM 1355 C C . LEU A 1 174 ? -5.663 0.930 14.788 1.00 95.81 174 LEU A C 1
ATOM 1357 O O . LEU A 1 174 ? -6.552 1.476 15.439 1.00 95.81 174 LEU A O 1
ATOM 1361 N N . LEU A 1 175 ? -4.545 0.479 15.352 1.00 94.62 175 LEU A N 1
ATOM 1362 C CA . LEU A 1 175 ? -4.243 0.649 16.769 1.00 94.62 175 LEU A CA 1
ATOM 1363 C C . LEU A 1 175 ? -4.040 2.137 17.096 1.00 94.62 175 LEU A C 1
ATOM 1365 O O . LEU A 1 175 ? -4.592 2.632 18.079 1.00 94.62 175 LEU A O 1
ATOM 1369 N N . LEU A 1 176 ? -3.357 2.888 16.226 1.00 94.75 176 LEU A N 1
ATOM 1370 C CA . LEU A 1 176 ? -3.246 4.346 16.339 1.00 94.75 176 LEU A CA 1
ATOM 1371 C C . LEU A 1 176 ? -4.616 5.031 16.208 1.00 94.75 176 LEU A C 1
ATOM 1373 O O . LEU A 1 176 ? -4.930 5.921 17.000 1.00 94.75 176 LEU A O 1
ATOM 1377 N N . ALA A 1 177 ? -5.460 4.594 15.265 1.00 94.00 177 ALA A N 1
ATOM 1378 C CA . ALA A 1 177 ? -6.833 5.084 15.126 1.00 94.00 177 ALA A CA 1
ATOM 1379 C C . ALA A 1 177 ? -7.657 4.818 16.397 1.00 94.00 177 ALA A C 1
ATOM 1381 O O . ALA A 1 177 ? -8.371 5.698 16.884 1.00 94.00 177 ALA A O 1
ATOM 1382 N N . LEU A 1 178 ? -7.521 3.625 16.979 1.00 93.25 178 LEU A N 1
ATOM 1383 C CA . LEU A 1 178 ? -8.181 3.245 18.223 1.00 93.25 178 LEU A CA 1
ATOM 1384 C C . LEU A 1 178 ? -7.706 4.121 19.389 1.00 93.25 178 LEU A C 1
ATOM 1386 O O . LEU A 1 178 ? -8.541 4.660 20.118 1.00 93.25 178 LEU A O 1
ATOM 1390 N N . GLY A 1 179 ? -6.398 4.352 19.516 1.00 92.00 179 GLY A N 1
ATOM 1391 C CA . GLY A 1 179 ? -5.836 5.278 20.499 1.00 92.00 179 GLY A CA 1
ATOM 1392 C C . GLY A 1 179 ? -6.375 6.700 20.339 1.00 92.00 179 GLY A C 1
ATOM 1393 O O . GLY A 1 179 ? -6.855 7.296 21.305 1.00 92.00 179 GLY A O 1
ATOM 1394 N N . ASN A 1 180 ? -6.381 7.229 19.111 1.00 91.31 180 ASN A N 1
ATOM 1395 C CA . ASN A 1 180 ? -6.909 8.563 18.801 1.00 91.31 180 ASN A CA 1
ATOM 1396 C C . ASN A 1 180 ? -8.416 8.670 19.097 1.00 91.31 180 ASN A C 1
ATOM 1398 O O . ASN A 1 180 ? -8.896 9.677 19.617 1.00 91.31 180 ASN A O 1
ATOM 1402 N N . SER A 1 181 ? -9.175 7.595 18.865 1.00 89.62 181 SER A N 1
ATOM 1403 C CA . SER A 1 181 ? -10.589 7.545 19.243 1.00 89.62 181 SER A CA 1
ATOM 1404 C C . SER A 1 181 ? -10.795 7.639 20.765 1.00 89.62 181 SER A C 1
ATOM 1406 O O . SER A 1 181 ? -11.833 8.127 21.210 1.00 89.62 181 SER A O 1
ATOM 1408 N N . ALA A 1 182 ? -9.815 7.196 21.572 1.00 88.69 182 ALA A N 1
ATOM 1409 C CA . ALA A 1 182 ? -9.873 7.187 23.037 1.00 88.69 182 ALA A CA 1
ATOM 1410 C C . ALA A 1 182 ? -9.448 8.503 23.671 1.00 88.69 182 ALA A C 1
ATOM 1412 O O . ALA A 1 182 ? -10.197 9.049 24.475 1.00 88.69 182 ALA A O 1
ATOM 1413 N N . VAL A 1 183 ? -8.272 9.006 23.300 1.00 87.81 183 VAL A N 1
ATOM 1414 C CA . VAL A 1 183 ? -7.627 10.132 23.995 1.00 87.81 183 VAL A CA 1
ATOM 1415 C C . VAL A 1 183 ? -7.522 11.375 23.099 1.00 87.81 183 VAL A C 1
ATOM 1417 O O . VAL A 1 183 ? -6.757 12.300 23.373 1.00 87.81 183 VAL A O 1
ATOM 1420 N N . ARG A 1 184 ? -8.308 11.427 22.010 1.00 84.00 184 ARG A N 1
ATOM 1421 C CA . ARG A 1 184 ? -8.258 12.499 20.997 1.00 84.00 184 ARG A CA 1
ATOM 1422 C C . ARG A 1 184 ? -6.801 12.720 20.545 1.00 84.00 184 ARG A C 1
ATOM 1424 O O . ARG A 1 184 ? -6.061 11.757 20.372 1.00 84.00 184 ARG A O 1
ATOM 1431 N N . ARG A 1 185 ? -6.362 13.982 20.433 1.00 82.62 185 ARG A N 1
ATOM 1432 C CA . ARG A 1 185 ? -5.073 14.421 19.860 1.00 82.62 185 ARG A CA 1
ATOM 1433 C C . ARG A 1 185 ? -3.834 13.728 20.441 1.00 82.62 185 ARG A C 1
ATOM 1435 O O . ARG A 1 185 ? -2.849 13.576 19.731 1.00 82.62 185 ARG A O 1
ATOM 1442 N N . TRP A 1 186 ? -3.884 13.289 21.697 1.00 89.31 186 TRP A N 1
ATOM 1443 C CA . TRP A 1 186 ? -2.759 12.615 22.354 1.00 89.31 186 TRP A CA 1
ATOM 1444 C C . TRP A 1 186 ? -2.755 11.100 22.160 1.00 89.31 186 TRP A C 1
ATOM 1446 O O . TRP A 1 186 ? -1.758 10.453 22.459 1.00 89.31 186 TRP A O 1
ATOM 1456 N N . GLY A 1 187 ? -3.836 10.520 21.636 1.00 87.69 187 GLY A N 1
ATOM 1457 C CA . GLY A 1 187 ? -3.993 9.075 21.518 1.00 87.69 187 GLY A CA 1
ATOM 1458 C C . GLY A 1 187 ? -2.902 8.409 20.684 1.00 87.69 187 GLY A C 1
ATOM 1459 O O . GLY A 1 187 ? -2.387 7.373 21.088 1.00 87.69 187 GLY A O 1
ATOM 1460 N N . MET A 1 188 ? -2.492 9.026 19.571 1.00 90.94 188 MET A N 1
ATOM 1461 C CA . MET A 1 188 ? -1.397 8.507 18.741 1.00 90.94 188 MET A CA 1
ATOM 1462 C C . MET A 1 188 ? -0.066 8.500 19.507 1.00 90.94 188 MET A C 1
ATOM 1464 O O . MET A 1 188 ? 0.630 7.489 19.534 1.00 90.94 188 MET A O 1
ATOM 1468 N N . VAL A 1 189 ? 0.255 9.609 20.181 1.00 92.19 189 VAL A N 1
ATOM 1469 C CA . VAL A 1 189 ? 1.484 9.756 20.976 1.00 92.19 189 VAL A CA 1
ATOM 1470 C C . VAL A 1 189 ? 1.506 8.747 22.125 1.00 92.19 189 VAL A C 1
ATOM 1472 O O . VAL A 1 189 ? 2.506 8.064 22.324 1.00 92.19 189 VAL A O 1
ATOM 1475 N N . LEU A 1 190 ? 0.389 8.595 22.839 1.00 93.19 190 LEU A N 1
ATOM 1476 C CA . LEU A 1 190 ? 0.264 7.648 23.947 1.00 93.19 190 LEU A CA 1
ATOM 1477 C C . LEU A 1 190 ? 0.374 6.196 23.493 1.00 93.19 190 LEU A C 1
ATOM 1479 O O . LEU A 1 190 ? 0.982 5.396 24.195 1.00 93.19 190 LEU A O 1
ATOM 1483 N N . VAL A 1 191 ? -0.167 5.853 22.325 1.00 93.00 191 VAL A N 1
ATOM 1484 C CA . VAL A 1 191 ? 0.011 4.520 21.742 1.00 93.00 191 VAL A CA 1
ATOM 1485 C C . VAL A 1 191 ? 1.483 4.249 21.441 1.00 93.00 191 VAL A C 1
ATOM 1487 O O . VAL A 1 191 ? 1.981 3.184 21.791 1.00 93.00 191 VAL A O 1
ATOM 1490 N N . ILE A 1 192 ? 2.189 5.202 20.827 1.00 91.69 192 ILE A N 1
ATOM 1491 C CA . ILE A 1 192 ? 3.603 5.038 20.465 1.00 91.69 192 ILE A CA 1
ATOM 1492 C C . ILE A 1 192 ? 4.468 4.900 21.723 1.00 91.69 192 ILE A C 1
ATOM 1494 O O . ILE A 1 192 ? 5.240 3.948 21.840 1.00 91.69 192 ILE A O 1
ATOM 1498 N N . ILE A 1 193 ? 4.306 5.813 22.686 1.00 93.69 193 ILE A N 1
ATOM 1499 C CA . ILE A 1 193 ? 5.041 5.775 23.958 1.00 93.69 193 ILE A CA 1
ATOM 1500 C C . ILE A 1 193 ? 4.687 4.503 24.731 1.00 93.69 193 ILE A C 1
ATOM 1502 O O . ILE A 1 193 ? 5.575 3.806 25.215 1.00 93.69 193 ILE A O 1
ATOM 1506 N N . GLY A 1 194 ? 3.399 4.167 24.811 1.00 92.00 194 GLY A N 1
ATOM 1507 C CA . GLY A 1 194 ? 2.912 2.974 25.492 1.00 92.00 194 GLY A CA 1
ATOM 1508 C C . GLY A 1 194 ? 3.486 1.693 24.896 1.00 92.00 194 GLY A C 1
ATOM 1509 O O . GLY A 1 194 ? 3.953 0.841 25.645 1.00 92.00 194 GLY A O 1
ATOM 1510 N N . ALA A 1 195 ? 3.534 1.577 23.566 1.00 89.50 195 ALA A N 1
ATOM 1511 C CA . ALA A 1 195 ? 4.147 0.441 22.884 1.00 89.50 195 ALA A CA 1
ATOM 1512 C C . ALA A 1 195 ? 5.655 0.341 23.174 1.00 89.50 195 ALA A C 1
ATOM 1514 O O . ALA A 1 195 ? 6.139 -0.743 23.499 1.00 89.50 195 ALA A O 1
ATOM 1515 N N . ALA A 1 196 ? 6.387 1.460 23.133 1.00 89.94 196 ALA A N 1
ATOM 1516 C CA . ALA A 1 196 ? 7.821 1.491 23.429 1.00 89.94 196 ALA A CA 1
ATOM 1517 C C . ALA A 1 196 ? 8.131 1.106 24.888 1.00 89.94 196 ALA A C 1
ATOM 1519 O O . ALA A 1 196 ? 9.048 0.321 25.151 1.00 89.94 196 ALA A O 1
ATOM 1520 N N . VAL A 1 197 ? 7.345 1.614 25.843 1.00 92.38 197 VAL A N 1
ATOM 1521 C CA . VAL A 1 197 ? 7.475 1.276 27.268 1.00 92.38 197 VAL A CA 1
ATOM 1522 C C . VAL A 1 197 ? 7.114 -0.190 27.505 1.00 92.38 197 VAL A C 1
ATOM 1524 O O . VAL A 1 197 ? 7.875 -0.903 28.160 1.00 92.38 197 VAL A O 1
ATOM 1527 N N . ALA A 1 198 ? 6.002 -0.665 26.935 1.00 89.31 198 ALA A N 1
ATOM 1528 C CA . ALA A 1 198 ? 5.567 -2.053 27.058 1.00 89.31 198 ALA A CA 1
ATOM 1529 C C . ALA A 1 198 ? 6.616 -3.021 26.500 1.00 89.31 198 ALA A C 1
ATOM 1531 O O . ALA A 1 198 ? 6.962 -3.995 27.164 1.00 89.31 198 ALA A O 1
ATOM 1532 N N . GLN A 1 199 ? 7.183 -2.721 25.329 1.00 90.00 199 GLN A N 1
ATOM 1533 C CA . GLN A 1 199 ? 8.278 -3.500 24.760 1.00 90.00 199 GLN A CA 1
ATOM 1534 C C . GLN A 1 199 ? 9.513 -3.491 25.666 1.00 90.00 199 GLN A C 1
ATOM 1536 O O . GLN A 1 199 ? 10.070 -4.550 25.940 1.00 90.00 199 GLN A O 1
ATOM 1541 N N . SER A 1 200 ? 9.924 -2.321 26.165 1.00 90.12 200 SER A N 1
ATOM 1542 C CA . SER A 1 200 ? 11.090 -2.187 27.054 1.00 90.12 200 SER A CA 1
ATOM 1543 C C . SER A 1 200 ? 10.928 -2.956 28.367 1.00 90.12 200 SER A C 1
ATOM 1545 O O . SER A 1 200 ? 11.911 -3.402 28.956 1.00 90.12 200 SER A O 1
ATOM 1547 N N . TYR A 1 201 ? 9.694 -3.096 28.849 1.00 92.31 201 TYR A N 1
ATOM 1548 C CA . TYR A 1 201 ? 9.383 -3.881 30.037 1.00 92.31 201 TYR A CA 1
ATOM 1549 C C . TYR A 1 201 ? 9.339 -5.385 29.726 1.00 92.31 201 TYR A C 1
ATOM 1551 O O . TYR A 1 201 ? 9.964 -6.182 30.427 1.00 92.31 201 TYR A O 1
ATOM 1559 N N . LEU A 1 202 ? 8.664 -5.775 28.639 1.00 90.50 202 LEU A N 1
ATOM 1560 C CA . LEU A 1 202 ? 8.567 -7.167 28.193 1.00 90.50 202 LEU A CA 1
ATOM 1561 C C . LEU A 1 202 ? 9.928 -7.764 27.831 1.00 90.50 202 LEU A C 1
ATOM 1563 O O . LEU A 1 202 ? 10.166 -8.925 28.140 1.00 90.50 202 LEU A O 1
ATOM 1567 N N . SER A 1 203 ? 10.837 -6.994 27.229 1.00 90.62 203 SER A N 1
ATOM 1568 C CA . SER A 1 203 ? 12.188 -7.466 26.891 1.00 90.62 203 SER A CA 1
ATOM 1569 C C . SER A 1 203 ? 13.046 -7.761 28.115 1.00 90.62 203 SER A C 1
ATOM 1571 O O . SER A 1 203 ? 13.900 -8.643 28.056 1.00 90.62 203 SER A O 1
ATOM 1573 N N . LYS A 1 204 ? 12.786 -7.085 29.239 1.00 91.25 204 LYS A N 1
ATOM 1574 C CA . LYS A 1 204 ? 13.440 -7.370 30.521 1.00 91.25 204 LYS A CA 1
ATOM 1575 C C . LYS A 1 204 ? 12.845 -8.593 31.213 1.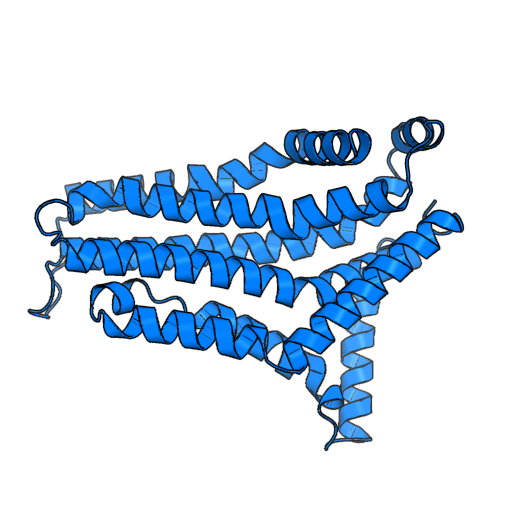00 91.25 204 LYS A C 1
ATOM 1577 O O . LYS A 1 204 ? 13.589 -9.385 31.776 1.00 91.25 204 LYS A O 1
ATOM 1582 N N . MET A 1 205 ? 11.520 -8.736 31.184 1.00 91.88 205 MET A N 1
ATOM 1583 C CA . MET A 1 205 ? 10.818 -9.806 31.906 1.00 91.88 205 MET A CA 1
ATOM 1584 C C . MET A 1 205 ? 10.814 -11.138 31.152 1.00 91.88 205 MET A C 1
ATOM 1586 O O . MET A 1 205 ? 10.885 -12.199 31.763 1.00 91.88 205 MET A O 1
ATOM 1590 N N . LEU A 1 206 ? 10.692 -11.092 29.826 1.00 91.44 206 LEU A N 1
ATOM 1591 C CA . LEU A 1 206 ? 10.430 -12.248 28.969 1.00 91.44 206 LEU A CA 1
ATOM 1592 C C . LEU A 1 206 ? 11.270 -12.165 27.675 1.00 91.44 206 LEU A C 1
ATOM 1594 O O . LEU A 1 206 ? 10.712 -12.067 26.579 1.00 91.44 206 LEU A O 1
ATOM 1598 N N . PRO A 1 207 ? 12.612 -12.214 27.768 1.00 83.75 207 PRO A N 1
ATOM 1599 C CA . PRO A 1 207 ? 13.506 -11.995 26.625 1.00 83.75 207 PRO A CA 1
ATOM 1600 C C . PRO A 1 207 ? 13.374 -13.045 25.509 1.00 83.75 207 PRO A C 1
ATOM 1602 O O . PRO A 1 207 ? 13.732 -12.771 24.363 1.00 83.75 207 PRO A O 1
ATOM 1605 N N . SER A 1 208 ? 12.862 -14.240 25.822 1.00 83.44 208 SER A N 1
ATOM 1606 C CA . SER A 1 208 ? 12.634 -15.325 24.857 1.00 83.44 208 SER A CA 1
ATOM 1607 C C . SER A 1 208 ? 11.313 -15.205 24.091 1.00 83.44 208 SER A C 1
ATOM 1609 O O . SER A 1 208 ? 11.128 -15.877 23.077 1.00 83.44 208 SER A O 1
ATOM 1611 N N . LEU A 1 209 ? 10.382 -14.359 24.542 1.00 81.12 209 LEU A N 1
ATOM 1612 C CA . LEU A 1 209 ? 9.091 -14.183 23.884 1.00 81.12 209 LEU A CA 1
ATOM 1613 C C . LEU A 1 209 ? 9.238 -13.251 22.685 1.00 81.12 209 LEU A C 1
ATOM 1615 O O . LEU A 1 209 ? 9.658 -12.106 22.834 1.00 81.12 209 LEU A O 1
ATOM 1619 N N . ALA A 1 210 ? 8.800 -13.699 21.507 1.00 73.75 210 ALA A N 1
ATOM 1620 C CA . ALA A 1 210 ? 8.789 -12.885 20.288 1.00 73.75 210 ALA A CA 1
ATOM 1621 C C . ALA A 1 210 ? 8.029 -11.552 20.467 1.00 73.75 210 ALA A C 1
ATOM 1623 O O . ALA A 1 210 ? 8.413 -10.531 19.899 1.00 73.75 210 ALA A O 1
ATOM 1624 N N . ALA A 1 211 ? 7.005 -11.533 21.330 1.00 73.81 211 ALA A N 1
ATOM 1625 C CA . ALA A 1 211 ? 6.261 -10.326 21.692 1.00 73.81 211 ALA A CA 1
ATOM 1626 C C . ALA A 1 211 ? 7.148 -9.218 22.297 1.00 73.81 211 ALA A C 1
ATOM 1628 O O . ALA A 1 211 ? 6.851 -8.036 22.134 1.00 73.81 211 ALA A O 1
ATOM 1629 N N . SER A 1 212 ? 8.264 -9.574 22.942 1.00 79.25 212 SER A N 1
ATOM 1630 C CA . SER A 1 212 ? 9.216 -8.610 23.507 1.00 79.25 212 SER A CA 1
ATOM 1631 C C . SER A 1 212 ? 10.017 -7.830 22.455 1.00 79.25 212 SER A C 1
ATOM 1633 O O . SER A 1 212 ? 10.623 -6.808 22.774 1.00 79.25 212 SER A O 1
ATOM 1635 N N . ARG A 1 213 ? 9.992 -8.277 21.193 1.00 81.81 213 ARG A N 1
ATOM 1636 C CA . ARG A 1 213 ? 10.656 -7.637 20.046 1.00 81.81 213 ARG A CA 1
ATOM 1637 C C . ARG A 1 213 ? 9.661 -7.159 18.993 1.00 81.81 213 ARG A C 1
ATOM 1639 O O . ARG A 1 213 ? 10.009 -7.039 17.824 1.00 81.81 213 ARG A O 1
ATOM 1646 N N . PHE A 1 214 ? 8.422 -6.879 19.396 1.00 82.50 214 PHE A N 1
ATOM 1647 C CA . PHE A 1 214 ? 7.339 -6.547 18.471 1.00 82.50 214 PHE A CA 1
ATOM 1648 C C . PHE A 1 214 ? 7.706 -5.451 17.458 1.00 82.50 214 PHE A C 1
ATOM 1650 O O . PHE A 1 214 ? 7.533 -5.672 16.267 1.00 82.50 214 PHE A O 1
ATOM 1657 N N . VAL A 1 215 ? 8.249 -4.306 17.893 1.00 85.12 215 VAL A N 1
ATOM 1658 C CA . VAL A 1 215 ? 8.603 -3.204 16.975 1.00 85.12 215 VAL A CA 1
ATOM 1659 C C . VAL A 1 215 ? 9.669 -3.642 15.971 1.00 85.12 215 VAL A C 1
ATOM 1661 O O . VAL A 1 215 ? 9.523 -3.395 14.778 1.00 85.12 215 VAL A O 1
ATOM 1664 N N . GLU A 1 216 ? 10.706 -4.342 16.429 1.00 84.94 216 GLU A N 1
ATOM 1665 C CA . GLU A 1 216 ? 11.779 -4.841 15.566 1.00 84.94 216 GLU A CA 1
ATOM 1666 C C . GLU A 1 216 ? 11.239 -5.829 14.530 1.00 84.94 216 GLU A C 1
ATOM 1668 O O . GLU A 1 216 ? 11.458 -5.648 13.336 1.00 84.94 216 GLU A O 1
ATOM 1673 N N . VAL A 1 217 ? 10.468 -6.830 14.961 1.00 84.88 217 VAL A N 1
ATOM 1674 C CA . VAL A 1 217 ? 9.853 -7.835 14.079 1.00 84.88 217 VAL A CA 1
ATOM 1675 C C . VAL A 1 217 ? 8.871 -7.184 13.102 1.00 84.88 217 VAL A C 1
ATOM 1677 O O . VAL A 1 217 ? 8.832 -7.531 11.924 1.00 84.88 217 VAL A O 1
ATOM 1680 N N . TYR A 1 218 ? 8.092 -6.206 13.562 1.00 87.75 218 TYR A N 1
ATOM 1681 C CA . TYR A 1 218 ? 7.083 -5.547 12.743 1.00 87.75 218 TYR A CA 1
ATOM 1682 C C . TYR A 1 218 ? 7.708 -4.692 11.639 1.00 87.75 218 TYR A C 1
ATOM 1684 O O . TYR A 1 218 ? 7.325 -4.812 10.473 1.00 87.75 218 TYR A O 1
ATOM 1692 N N . PHE A 1 219 ? 8.678 -3.843 11.988 1.00 89.31 219 PHE A N 1
ATOM 1693 C CA . PHE A 1 219 ? 9.341 -2.987 11.009 1.00 89.31 219 PHE A CA 1
ATOM 1694 C C . PHE A 1 219 ? 10.326 -3.765 10.141 1.00 89.31 219 PHE A C 1
ATOM 1696 O O . PHE A 1 219 ? 10.369 -3.499 8.947 1.00 89.31 219 PHE A O 1
ATOM 1703 N N . SER A 1 220 ? 11.049 -4.760 10.667 1.00 87.62 220 SER A N 1
ATOM 1704 C CA . SER A 1 220 ? 11.872 -5.642 9.823 1.00 87.62 220 SER A CA 1
ATOM 1705 C C . SER A 1 220 ? 11.022 -6.424 8.825 1.00 87.62 220 SER A C 1
ATOM 1707 O O . SER A 1 220 ? 11.410 -6.525 7.667 1.00 87.62 220 SER A O 1
ATOM 1709 N N . GLY A 1 221 ? 9.834 -6.891 9.225 1.00 86.19 221 GLY A N 1
ATOM 1710 C CA . GLY A 1 221 ? 8.866 -7.492 8.311 1.00 86.19 221 GLY A CA 1
ATOM 1711 C C . GLY A 1 221 ? 8.442 -6.518 7.215 1.00 86.19 221 GLY A C 1
ATOM 1712 O O . GLY A 1 221 ? 8.549 -6.843 6.039 1.00 86.19 221 GLY A O 1
ATOM 1713 N N . LEU A 1 222 ? 8.045 -5.294 7.579 1.00 88.25 222 LEU A N 1
ATOM 1714 C CA . LEU A 1 222 ? 7.647 -4.267 6.612 1.00 88.25 222 LEU A CA 1
ATOM 1715 C C . LEU A 1 222 ? 8.789 -3.903 5.651 1.00 88.25 222 LEU A C 1
ATOM 1717 O O . LEU A 1 222 ? 8.588 -3.887 4.441 1.00 88.25 222 LEU A O 1
ATOM 1721 N N . PHE A 1 223 ? 9.986 -3.632 6.174 1.00 87.31 223 PHE A N 1
ATOM 1722 C CA . PHE A 1 223 ? 11.160 -3.325 5.359 1.00 87.31 223 PHE A CA 1
ATOM 1723 C C . PHE A 1 223 ? 11.566 -4.505 4.487 1.00 87.31 223 PHE A C 1
ATOM 1725 O O . PHE A 1 223 ? 11.913 -4.283 3.335 1.00 87.31 223 PHE A O 1
ATOM 1732 N N . GLY A 1 224 ? 11.458 -5.731 4.999 1.00 85.50 224 GLY A N 1
ATOM 1733 C CA . GLY A 1 224 ? 11.672 -6.954 4.239 1.00 85.50 224 GLY A CA 1
ATOM 1734 C C . GLY A 1 224 ? 10.697 -7.070 3.074 1.00 85.50 224 GLY A C 1
ATOM 1735 O O . GLY A 1 224 ? 11.131 -7.344 1.964 1.00 85.50 224 GLY A O 1
ATOM 1736 N N . ILE A 1 225 ? 9.404 -6.783 3.274 1.00 84.75 225 ILE A N 1
ATOM 1737 C CA . ILE A 1 225 ? 8.455 -6.732 2.155 1.00 84.75 225 ILE A CA 1
ATOM 1738 C C . ILE A 1 225 ? 8.886 -5.652 1.171 1.00 84.75 225 ILE A C 1
ATOM 1740 O O . ILE A 1 225 ? 8.903 -5.928 -0.011 1.00 84.75 225 ILE A O 1
ATOM 1744 N N . ILE A 1 226 ? 9.234 -4.442 1.608 1.00 84.19 226 ILE A N 1
ATOM 1745 C CA . ILE A 1 226 ? 9.495 -3.323 0.690 1.00 84.19 226 ILE A CA 1
ATOM 1746 C C . ILE A 1 226 ? 10.803 -3.500 -0.102 1.00 84.19 226 ILE A C 1
ATOM 1748 O O . ILE A 1 226 ? 10.841 -3.194 -1.292 1.00 84.19 226 ILE A O 1
ATOM 1752 N N . SER A 1 227 ? 11.866 -4.006 0.525 1.00 80.25 227 SER A N 1
ATOM 1753 C CA . SER A 1 227 ? 13.205 -4.088 -0.076 1.00 80.25 227 SER A CA 1
ATOM 1754 C C . SER A 1 227 ? 13.345 -5.148 -1.170 1.00 80.25 227 SER A C 1
ATOM 1756 O O . SER A 1 227 ? 14.323 -5.118 -1.907 1.00 80.25 227 SER A O 1
ATOM 1758 N N . HIS A 1 228 ? 12.379 -6.058 -1.313 1.00 73.00 228 HIS A N 1
ATOM 1759 C CA . HIS A 1 228 ? 12.391 -7.085 -2.360 1.00 73.00 228 HIS A CA 1
ATOM 1760 C C . HIS A 1 228 ? 11.933 -6.566 -3.742 1.00 73.00 228 HIS A C 1
ATOM 1762 O O . HIS A 1 228 ? 11.841 -7.355 -4.679 1.00 73.00 228 HIS A O 1
ATOM 1768 N N . VAL A 1 229 ? 11.608 -5.268 -3.903 1.00 62.69 229 VAL A N 1
ATOM 1769 C CA . VAL A 1 229 ? 11.346 -4.690 -5.237 1.00 62.69 229 VAL A CA 1
ATOM 1770 C C . VAL A 1 229 ? 12.676 -4.347 -5.897 1.00 62.69 229 VAL A C 1
ATOM 1772 O O . VAL A 1 229 ? 13.281 -3.328 -5.573 1.00 62.69 229 VAL A O 1
ATOM 1775 N N . ASP A 1 230 ? 13.092 -5.138 -6.882 1.00 69.56 230 ASP A N 1
ATOM 1776 C CA . ASP A 1 230 ? 14.187 -4.743 -7.763 1.00 69.56 230 ASP A CA 1
ATOM 1777 C C . ASP A 1 230 ? 13.822 -4.970 -9.236 1.00 69.56 230 ASP A C 1
ATOM 1779 O O . ASP A 1 230 ? 14.086 -6.021 -9.820 1.00 69.56 230 ASP A O 1
ATOM 1783 N N . PHE A 1 231 ? 13.193 -3.961 -9.856 1.00 65.06 231 PHE A N 1
ATOM 1784 C CA . PHE A 1 231 ? 12.882 -3.986 -11.295 1.00 65.06 231 PHE A CA 1
ATOM 1785 C C . PHE A 1 231 ? 14.135 -4.091 -12.170 1.00 65.06 231 PHE A C 1
ATOM 1787 O O . PHE A 1 231 ? 14.065 -4.578 -13.300 1.00 65.06 231 PHE A O 1
ATOM 1794 N N . LEU A 1 232 ? 15.271 -3.624 -11.655 1.00 66.06 232 LEU A N 1
ATOM 1795 C CA . LEU A 1 232 ? 16.558 -3.673 -12.328 1.00 66.06 232 LEU A CA 1
ATOM 1796 C C . LEU A 1 232 ? 17.018 -5.123 -12.457 1.00 66.06 232 LEU A C 1
ATOM 1798 O O . LEU A 1 232 ? 17.376 -5.563 -13.550 1.00 66.06 232 LEU A O 1
ATOM 1802 N N . ASN A 1 233 ? 16.905 -5.882 -11.370 1.00 68.44 233 ASN A N 1
ATOM 1803 C CA . ASN A 1 233 ? 17.267 -7.289 -11.375 1.00 68.44 233 ASN A CA 1
ATOM 1804 C C . ASN A 1 233 ? 16.211 -8.165 -12.086 1.00 68.44 233 ASN A C 1
ATOM 1806 O O . ASN A 1 233 ? 16.583 -9.096 -12.805 1.00 68.44 233 ASN A O 1
ATOM 1810 N N . LEU A 1 234 ? 14.917 -7.821 -11.997 1.00 68.19 234 LEU A N 1
ATOM 1811 C CA . LEU A 1 234 ? 13.835 -8.500 -12.731 1.00 68.19 234 LEU A CA 1
ATOM 1812 C C . LEU A 1 234 ? 14.071 -8.491 -14.246 1.00 68.19 234 LEU A C 1
ATOM 1814 O O . LEU A 1 234 ? 13.901 -9.513 -14.904 1.00 68.19 234 LEU A O 1
ATOM 1818 N N . MET A 1 235 ? 14.502 -7.358 -14.809 1.00 62.16 235 MET A N 1
ATOM 1819 C CA . MET A 1 235 ? 14.828 -7.262 -16.238 1.00 62.16 235 MET A CA 1
ATOM 1820 C C . MET A 1 235 ? 16.136 -7.982 -16.606 1.00 62.16 235 MET A C 1
ATOM 1822 O O . MET A 1 235 ? 16.345 -8.296 -17.778 1.00 62.16 235 MET A O 1
ATOM 1826 N N . ALA A 1 236 ? 17.009 -8.245 -15.629 1.00 65.94 236 ALA A N 1
ATOM 1827 C CA . ALA A 1 236 ? 18.284 -8.927 -15.831 1.00 65.94 236 ALA A CA 1
ATOM 1828 C C . ALA A 1 236 ? 18.170 -10.461 -15.758 1.00 65.94 236 ALA A C 1
ATOM 1830 O O . ALA A 1 236 ? 18.945 -11.153 -16.418 1.00 65.94 236 ALA A O 1
ATOM 1831 N N . SER A 1 237 ? 17.219 -11.006 -14.989 1.00 70.12 237 SER A N 1
ATOM 1832 C CA . SER A 1 237 ? 17.057 -12.454 -14.814 1.00 70.12 237 SER A CA 1
ATOM 1833 C C . SER A 1 237 ? 15.582 -12.881 -14.734 1.00 70.12 237 SER A C 1
ATOM 1835 O O . SER A 1 237 ? 14.909 -12.589 -13.743 1.00 70.12 237 SER A O 1
ATOM 1837 N N . PRO A 1 238 ? 15.079 -13.668 -15.708 1.00 68.25 238 PRO A N 1
ATOM 1838 C CA . PRO A 1 238 ? 13.713 -14.200 -15.693 1.00 68.25 238 PRO A CA 1
ATOM 1839 C C . PRO A 1 238 ? 13.368 -15.022 -14.442 1.00 68.25 238 PRO A C 1
ATOM 1841 O O . PRO A 1 238 ? 12.204 -15.085 -14.050 1.00 68.25 238 PRO A O 1
ATOM 1844 N N . GLY A 1 239 ? 14.367 -15.649 -13.805 1.00 75.94 239 GLY A N 1
ATOM 1845 C CA . GLY A 1 239 ? 14.174 -16.466 -12.602 1.00 75.94 239 GLY A CA 1
ATOM 1846 C C . GLY A 1 239 ? 13.689 -15.665 -11.392 1.00 75.94 239 GLY A C 1
ATOM 1847 O O . GLY A 1 239 ? 12.980 -16.198 -10.541 1.00 75.94 239 GLY A O 1
ATOM 1848 N N . GLN A 1 240 ? 13.975 -14.365 -11.350 1.00 77.56 240 GLN A N 1
ATOM 1849 C CA . GLN A 1 240 ? 13.640 -13.529 -10.199 1.00 77.56 240 GLN A CA 1
ATOM 1850 C C . GLN A 1 240 ? 12.157 -13.208 -10.080 1.00 77.56 240 GLN A C 1
ATOM 1852 O O . GLN A 1 240 ? 11.659 -13.003 -8.977 1.00 77.56 240 GLN A O 1
ATOM 1857 N N . ALA A 1 241 ? 11.421 -13.221 -11.193 1.00 76.62 241 ALA A N 1
ATOM 1858 C CA . ALA A 1 241 ? 9.972 -13.094 -11.134 1.00 76.62 241 ALA A CA 1
ATOM 1859 C C . ALA A 1 241 ? 9.361 -14.260 -10.338 1.00 76.62 241 ALA A C 1
ATOM 1861 O O . ALA A 1 241 ? 8.519 -14.048 -9.466 1.00 76.62 241 ALA A O 1
ATOM 1862 N N . ALA A 1 242 ? 9.828 -15.490 -10.581 1.00 82.12 242 ALA A N 1
ATOM 1863 C CA . ALA A 1 242 ? 9.379 -16.668 -9.842 1.00 82.12 242 ALA A CA 1
ATOM 1864 C C . ALA A 1 242 ? 9.768 -16.598 -8.356 1.00 82.12 242 ALA A C 1
ATOM 1866 O O . ALA A 1 242 ? 8.954 -16.930 -7.492 1.00 82.12 242 ALA A O 1
ATOM 1867 N N . GLU A 1 243 ? 10.973 -16.111 -8.047 1.00 84.31 243 GLU A N 1
ATOM 1868 C CA . GLU A 1 243 ? 11.418 -15.879 -6.668 1.00 84.31 243 GLU A CA 1
ATOM 1869 C C . GLU A 1 243 ? 10.546 -14.842 -5.951 1.00 84.31 243 GLU A C 1
ATOM 1871 O O . GLU A 1 243 ? 10.132 -15.078 -4.817 1.00 84.31 243 GLU A O 1
ATOM 1876 N N . GLN A 1 244 ? 10.183 -13.742 -6.618 1.00 81.62 244 GLN A N 1
ATOM 1877 C CA . GLN A 1 244 ? 9.308 -12.715 -6.052 1.00 81.62 244 GLN A CA 1
ATOM 1878 C C . GLN A 1 244 ? 7.913 -13.274 -5.733 1.00 81.62 244 GLN A C 1
ATOM 1880 O O . GLN A 1 244 ? 7.381 -13.030 -4.649 1.00 81.62 244 GLN A O 1
ATOM 1885 N N . PHE A 1 245 ? 7.324 -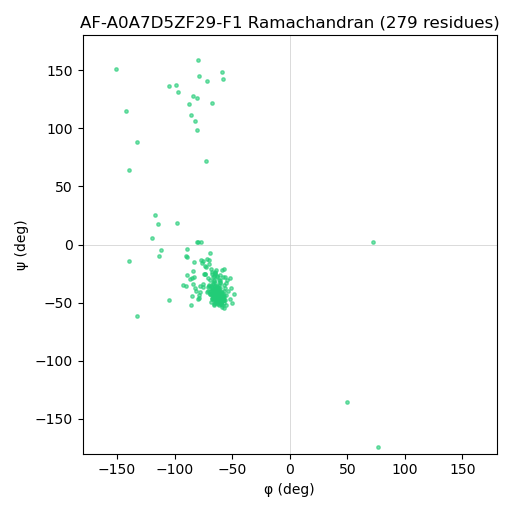14.073 -6.629 1.00 83.19 245 PHE A N 1
ATOM 1886 C CA . PHE A 1 245 ? 6.046 -14.742 -6.351 1.00 83.19 245 PHE A CA 1
ATOM 1887 C C . PHE A 1 245 ? 6.156 -15.751 -5.203 1.00 83.19 245 PHE A C 1
ATOM 1889 O O . PHE A 1 245 ? 5.282 -15.795 -4.332 1.00 83.19 245 PHE A O 1
ATOM 1896 N N . SER A 1 246 ? 7.236 -16.532 -5.165 1.00 87.44 246 SER A N 1
ATOM 1897 C CA . SER A 1 246 ? 7.511 -17.471 -4.074 1.00 87.44 246 SER A CA 1
ATOM 1898 C C . SER A 1 246 ? 7.634 -16.745 -2.730 1.00 87.44 246 SER A C 1
ATOM 1900 O O . SER A 1 246 ? 6.990 -17.125 -1.748 1.00 87.44 246 SER A O 1
ATOM 1902 N N . PHE A 1 247 ? 8.354 -15.624 -2.695 1.00 87.00 247 PHE A N 1
ATOM 1903 C CA . PHE A 1 247 ? 8.463 -14.761 -1.523 1.00 87.00 247 PHE A CA 1
ATOM 1904 C C . PHE A 1 247 ? 7.098 -14.222 -1.072 1.00 87.00 247 PHE A C 1
ATOM 1906 O O . PHE A 1 247 ? 6.725 -14.389 0.086 1.00 87.00 247 PHE A O 1
ATOM 1913 N N . VAL A 1 248 ? 6.309 -13.633 -1.977 1.00 86.00 248 VAL A N 1
ATOM 1914 C CA . VAL A 1 248 ? 4.984 -13.084 -1.633 1.00 86.00 248 VAL A CA 1
ATOM 1915 C C . VAL A 1 248 ? 4.056 -14.176 -1.096 1.00 86.00 248 VAL A C 1
ATOM 1917 O O . VAL A 1 248 ? 3.362 -13.965 -0.099 1.00 86.00 248 VAL A O 1
ATOM 1920 N N . SER A 1 249 ? 4.057 -15.353 -1.726 1.00 87.94 249 SER A N 1
ATOM 1921 C CA . SER A 1 249 ? 3.211 -16.475 -1.308 1.00 87.94 249 SER A CA 1
ATOM 1922 C C . SER A 1 249 ? 3.615 -17.033 0.060 1.00 87.94 249 SER A C 1
ATOM 1924 O O . SER A 1 249 ? 2.764 -17.186 0.936 1.00 87.94 249 SER A O 1
ATOM 1926 N N . SER A 1 250 ? 4.911 -17.261 0.288 1.00 90.50 250 SER A N 1
ATOM 1927 C CA . SER A 1 250 ? 5.428 -17.731 1.578 1.00 90.50 250 SER A CA 1
ATOM 1928 C C . SER A 1 250 ? 5.208 -16.708 2.693 1.00 90.50 250 SER A C 1
ATOM 1930 O O . SER A 1 250 ? 4.842 -17.085 3.807 1.00 90.50 250 SER A O 1
ATOM 1932 N N . PHE A 1 251 ? 5.337 -15.413 2.397 1.00 89.06 251 PHE A N 1
ATOM 1933 C CA . PHE A 1 251 ? 5.078 -14.351 3.363 1.00 89.06 251 PHE A CA 1
ATOM 1934 C C . PHE A 1 251 ? 3.604 -14.290 3.777 1.00 89.06 251 PHE A C 1
ATOM 1936 O O . PHE A 1 251 ? 3.303 -14.197 4.967 1.00 89.06 251 PHE A O 1
ATOM 1943 N N . ALA A 1 252 ? 2.679 -14.390 2.817 1.00 88.88 252 ALA A N 1
ATOM 1944 C CA . ALA A 1 252 ? 1.240 -14.374 3.084 1.00 88.88 252 ALA A CA 1
ATOM 1945 C C . ALA A 1 252 ? 0.773 -15.566 3.942 1.00 88.88 252 ALA A C 1
ATOM 1947 O O . ALA A 1 252 ? -0.218 -15.458 4.663 1.00 88.88 252 ALA A O 1
ATOM 1948 N N . LEU A 1 253 ? 1.490 -16.691 3.886 1.00 91.44 253 LEU A N 1
ATOM 1949 C CA . LEU A 1 253 ? 1.211 -17.892 4.680 1.00 91.44 253 LEU A CA 1
ATOM 1950 C C . LEU A 1 253 ? 1.923 -17.905 6.040 1.00 91.44 253 LEU A C 1
ATOM 1952 O O . LEU A 1 253 ? 1.714 -18.820 6.837 1.00 91.44 253 LEU A O 1
ATOM 1956 N N . ASN A 1 254 ? 2.759 -16.908 6.329 1.00 91.62 254 ASN A N 1
ATOM 1957 C CA . ASN A 1 254 ? 3.536 -16.882 7.557 1.00 91.62 254 ASN A CA 1
ATOM 1958 C C . ASN A 1 254 ? 2.646 -16.591 8.780 1.00 91.62 254 ASN A C 1
ATOM 1960 O O . ASN A 1 254 ? 1.761 -15.734 8.750 1.00 91.62 254 ASN A O 1
ATOM 1964 N N . LEU A 1 255 ? 2.909 -17.263 9.903 1.00 90.88 255 LEU A N 1
ATOM 1965 C CA . LEU A 1 255 ? 2.126 -17.117 11.133 1.00 90.88 255 LEU A CA 1
ATOM 1966 C C . LEU A 1 255 ? 2.032 -15.658 11.639 1.00 90.88 255 LEU A C 1
ATOM 1968 O O . LEU A 1 255 ? 0.927 -15.233 11.980 1.00 90.88 255 LEU A O 1
ATOM 1972 N N . PRO A 1 256 ? 3.110 -14.843 11.651 1.00 89.31 256 PRO A N 1
ATOM 1973 C CA . PRO A 1 256 ? 3.030 -13.434 12.029 1.00 89.31 256 PRO A CA 1
ATOM 1974 C C . PRO A 1 256 ? 2.093 -12.623 11.127 1.00 89.31 256 PRO A C 1
ATOM 1976 O O . PRO A 1 256 ? 1.420 -11.718 11.613 1.00 89.31 256 PRO A O 1
ATOM 1979 N N . PHE A 1 257 ? 1.996 -12.967 9.838 1.00 90.56 257 PHE A N 1
ATOM 1980 C CA . PHE A 1 257 ? 1.064 -12.319 8.914 1.00 90.56 257 PHE A CA 1
ATOM 1981 C C . PHE A 1 257 ? -0.391 -12.598 9.308 1.00 90.56 257 PHE A C 1
ATOM 1983 O O . PHE A 1 257 ? -1.200 -11.677 9.419 1.00 90.56 257 PHE A O 1
ATOM 1990 N N . VAL A 1 258 ? -0.712 -13.858 9.611 1.00 92.06 258 VAL A N 1
ATOM 1991 C CA . VAL A 1 258 ? -2.050 -14.262 10.071 1.00 92.06 258 VAL A CA 1
ATOM 1992 C C . VAL A 1 258 ? -2.404 -13.597 11.406 1.00 92.06 258 VAL A C 1
ATOM 1994 O O . VAL A 1 258 ? -3.519 -13.099 11.573 1.00 92.06 258 VAL A O 1
ATOM 1997 N N . ILE A 1 259 ? -1.452 -13.521 12.341 1.00 91.38 259 ILE A N 1
ATOM 1998 C CA . ILE A 1 259 ? -1.635 -12.807 13.613 1.00 91.38 259 ILE A CA 1
ATOM 1999 C C . ILE A 1 259 ? -1.920 -11.320 13.355 1.00 91.38 259 ILE A C 1
ATOM 2001 O O . ILE A 1 259 ? -2.854 -10.771 13.937 1.00 91.38 259 ILE A O 1
ATOM 2005 N N . ASN A 1 260 ? -1.185 -10.676 12.445 1.00 91.12 260 ASN A N 1
ATOM 2006 C CA . ASN A 1 260 ? -1.413 -9.276 12.075 1.00 91.12 260 ASN A CA 1
ATOM 2007 C C . ASN A 1 260 ? -2.813 -9.036 11.487 1.00 91.12 260 ASN A C 1
ATOM 2009 O O . ASN A 1 260 ? -3.450 -8.022 11.796 1.00 91.12 260 ASN A O 1
ATOM 2013 N N . LEU A 1 261 ? -3.335 -9.978 10.696 1.00 94.00 261 LEU A N 1
ATOM 2014 C CA . LEU A 1 261 ? -4.716 -9.935 10.208 1.00 94.00 261 LEU A CA 1
ATOM 2015 C C . LEU A 1 261 ? -5.737 -10.081 11.342 1.00 94.00 261 LEU A C 1
ATOM 2017 O O . LEU A 1 261 ? -6.721 -9.339 11.384 1.00 94.00 261 LEU A O 1
ATOM 2021 N N . ALA A 1 262 ? -5.499 -10.991 12.288 1.00 95.62 262 ALA A N 1
ATOM 2022 C CA . ALA A 1 262 ? -6.368 -11.160 13.448 1.00 95.62 262 ALA A CA 1
ATOM 2023 C C . ALA A 1 262 ? -6.392 -9.893 14.323 1.00 95.62 262 ALA A C 1
ATOM 2025 O O . ALA A 1 262 ? -7.467 -9.409 14.676 1.00 95.62 262 ALA A O 1
ATOM 2026 N N . VAL A 1 263 ? -5.227 -9.299 14.603 1.00 94.12 263 VAL A N 1
ATOM 2027 C CA . VAL A 1 263 ? -5.111 -8.030 15.344 1.00 94.12 263 VAL A CA 1
ATOM 2028 C C . VAL A 1 263 ? -5.848 -6.907 14.616 1.00 94.12 263 VAL A C 1
ATOM 2030 O O . VAL A 1 263 ? -6.618 -6.173 15.231 1.00 94.12 263 VAL A O 1
ATOM 2033 N N . SER A 1 264 ? -5.691 -6.815 13.296 1.00 95.62 264 SER A N 1
ATOM 2034 C CA . SER A 1 264 ? -6.423 -5.855 12.466 1.00 95.62 264 SER A CA 1
ATOM 2035 C C . SER A 1 264 ? -7.940 -6.003 12.597 1.00 95.62 264 SER A C 1
ATOM 2037 O O . SER A 1 264 ? -8.647 -5.018 12.819 1.00 95.62 264 SER A O 1
ATOM 2039 N N . ALA A 1 265 ? -8.450 -7.234 12.509 1.00 96.25 265 ALA A N 1
ATOM 2040 C CA . ALA A 1 265 ? -9.873 -7.520 12.659 1.00 96.25 265 ALA A CA 1
ATOM 2041 C C . ALA A 1 265 ? -10.389 -7.140 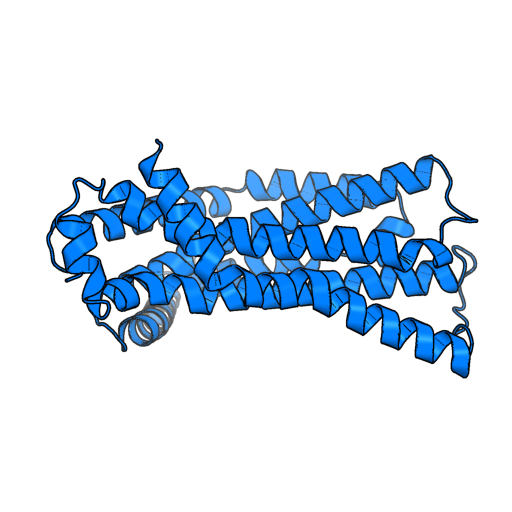14.057 1.00 96.25 265 ALA A C 1
ATOM 2043 O O . ALA A 1 265 ? -11.459 -6.537 14.173 1.00 96.25 265 ALA A O 1
ATOM 2044 N N . LEU A 1 266 ? -9.609 -7.419 15.108 1.00 96.88 266 LEU A N 1
ATOM 2045 C CA . LEU A 1 266 ? -9.928 -7.019 16.481 1.00 96.88 266 LEU A CA 1
ATOM 2046 C C . LEU A 1 266 ? -9.967 -5.494 16.636 1.00 96.88 266 LEU A C 1
ATOM 2048 O O . LEU A 1 266 ? -10.916 -4.969 17.218 1.00 96.88 266 LEU A O 1
ATOM 2052 N N . CYS A 1 267 ? -8.997 -4.765 16.077 1.00 95.50 267 CYS A N 1
ATOM 2053 C CA . CYS A 1 267 ? -8.989 -3.303 16.123 1.00 95.50 267 CYS A CA 1
ATOM 2054 C C . CYS A 1 267 ? -10.182 -2.693 15.369 1.00 95.50 267 CYS A C 1
ATOM 2056 O O . CYS A 1 267 ? -10.801 -1.754 15.869 1.00 95.50 267 CYS A O 1
ATOM 2058 N N . ILE A 1 268 ? -10.556 -3.242 14.206 1.00 95.31 268 ILE A N 1
ATOM 2059 C CA . ILE A 1 268 ? -11.768 -2.827 13.478 1.00 95.31 268 ILE A CA 1
ATOM 2060 C C . ILE A 1 268 ? -13.018 -3.092 14.326 1.00 95.31 268 ILE A C 1
ATOM 2062 O O . ILE A 1 268 ? -13.862 -2.206 14.464 1.00 95.31 268 ILE A O 1
ATOM 2066 N N . GLY A 1 269 ? -13.128 -4.280 14.928 1.00 95.44 269 GLY A N 1
ATOM 2067 C CA . GLY A 1 269 ? -14.228 -4.631 15.826 1.00 95.44 269 GLY A CA 1
ATOM 2068 C C . GLY A 1 269 ? -14.341 -3.669 17.010 1.00 95.44 269 GLY A C 1
ATOM 2069 O O . GLY A 1 269 ? -15.431 -3.179 17.303 1.00 95.44 269 GLY A O 1
ATOM 2070 N N . ALA A 1 270 ? -13.210 -3.321 17.629 1.00 94.62 270 ALA A N 1
ATOM 2071 C CA . ALA A 1 270 ? -13.145 -2.356 18.721 1.00 94.62 270 ALA A CA 1
ATOM 2072 C C . ALA A 1 270 ? -13.577 -0.947 18.279 1.00 94.62 270 ALA A C 1
ATOM 2074 O O . ALA A 1 270 ? -14.354 -0.300 18.979 1.00 94.62 270 ALA A O 1
ATOM 2075 N N . LEU A 1 271 ? -13.136 -0.478 17.107 1.00 92.69 271 LEU A N 1
ATOM 2076 C CA . LEU A 1 271 ? -13.556 0.815 16.553 1.00 92.69 271 LEU A CA 1
ATOM 2077 C C . LEU A 1 271 ? -15.067 0.864 16.288 1.00 92.69 271 LEU A C 1
ATOM 2079 O O . LEU A 1 271 ? -15.721 1.846 16.641 1.00 92.69 271 LEU A O 1
ATOM 2083 N N . ILE A 1 272 ? -15.632 -0.201 15.712 1.00 92.62 272 ILE A N 1
ATOM 2084 C CA . ILE A 1 272 ? -17.079 -0.320 15.479 1.00 92.62 272 ILE A CA 1
ATOM 2085 C C . ILE A 1 272 ? -17.834 -0.302 16.810 1.00 92.62 272 ILE A C 1
ATOM 2087 O O . ILE A 1 272 ? -18.791 0.456 16.959 1.00 92.62 272 ILE A O 1
ATOM 2091 N N . TRP A 1 273 ? -17.392 -1.097 17.787 1.00 92.56 273 TRP A N 1
ATOM 2092 C CA . TRP A 1 273 ? -18.026 -1.168 19.102 1.00 92.56 273 TRP A CA 1
ATOM 2093 C C . TRP A 1 273 ? -18.016 0.188 19.819 1.00 92.56 273 TRP A C 1
ATOM 2095 O O . TRP A 1 273 ? -19.047 0.632 20.322 1.00 92.56 273 TRP A O 1
ATOM 2105 N N . ARG A 1 274 ? -16.888 0.909 19.806 1.00 88.75 274 ARG A N 1
ATOM 2106 C CA . ARG A 1 274 ? -16.803 2.247 20.419 1.00 88.75 274 ARG A CA 1
ATOM 2107 C C . ARG A 1 274 ? -17.674 3.289 19.729 1.00 88.75 274 ARG A C 1
ATOM 2109 O O . ARG A 1 274 ? -18.161 4.212 20.382 1.00 88.75 274 ARG A O 1
ATOM 2116 N N . ARG A 1 275 ? -17.879 3.147 18.420 1.00 85.75 275 ARG A N 1
ATOM 2117 C CA . ARG A 1 275 ? -18.794 4.005 17.667 1.00 85.75 275 ARG A CA 1
ATOM 2118 C C . ARG A 1 275 ? -20.248 3.750 18.052 1.00 85.75 275 ARG A C 1
ATOM 2120 O O . ARG A 1 275 ? -20.981 4.709 18.273 1.00 85.75 275 ARG A O 1
ATOM 2127 N N . GLN A 1 276 ? -20.630 2.482 18.207 1.00 86.56 276 GLN A N 1
ATOM 2128 C CA . GLN A 1 276 ? -21.972 2.082 18.646 1.00 86.56 276 GLN A CA 1
ATOM 2129 C C . GLN A 1 276 ? -22.298 2.553 20.068 1.00 86.56 276 GLN A C 1
ATOM 2131 O O . GLN A 1 276 ? -23.428 2.945 20.334 1.00 86.56 276 GLN A O 1
ATOM 2136 N N . THR A 1 277 ? -21.318 2.557 20.976 1.00 85.12 277 THR A N 1
ATOM 2137 C CA . THR A 1 277 ? -21.511 3.010 22.366 1.00 85.12 277 THR A CA 1
ATOM 2138 C C . THR A 1 277 ? -21.479 4.532 22.532 1.00 85.12 277 THR A C 1
ATOM 2140 O O . THR A 1 277 ? -21.568 5.025 23.653 1.00 85.12 277 THR A O 1
ATOM 2143 N N . GLY A 1 278 ? -21.330 5.300 21.446 1.00 73.50 278 GLY A N 1
ATOM 2144 C CA . GLY A 1 278 ? -21.315 6.765 21.490 1.00 73.50 278 GLY A CA 1
ATOM 2145 C C . GLY A 1 278 ? -20.047 7.378 22.097 1.00 73.50 278 GLY A C 1
ATOM 2146 O O . GLY A 1 278 ? -19.932 8.596 22.148 1.00 73.50 278 GLY A O 1
ATOM 2147 N N . GLN A 1 279 ? -19.051 6.576 22.492 1.00 64.94 279 GLN A N 1
ATOM 2148 C CA . GLN A 1 279 ? -17.786 7.076 23.058 1.00 64.94 279 GLN A CA 1
ATOM 2149 C C . GLN A 1 279 ? -16.901 7.789 22.021 1.00 64.94 279 GLN A C 1
ATOM 2151 O O . GLN A 1 279 ? -15.961 8.518 22.359 1.00 64.94 279 GLN A O 1
ATOM 2156 N N . THR A 1 280 ? -17.179 7.575 20.735 1.00 57.50 280 THR A N 1
ATOM 2157 C CA . THR A 1 280 ? -16.540 8.306 19.639 1.00 57.50 280 THR A CA 1
ATOM 2158 C C . THR A 1 280 ? -17.383 9.476 19.118 1.00 57.50 280 THR A C 1
ATOM 2160 O O . THR A 1 280 ? -17.099 9.941 18.019 1.00 57.50 280 THR A O 1
ATOM 2163 N N . ALA A 1 281 ? -18.372 9.975 19.871 1.00 43.72 281 ALA A N 1
ATOM 2164 C CA . ALA A 1 281 ? -18.964 11.304 19.667 1.00 43.72 281 ALA A CA 1
ATOM 2165 C C . ALA A 1 281 ? -18.218 12.363 20.502 1.00 43.72 281 ALA A C 1
ATOM 2167 O O . ALA A 1 281 ? -17.733 12.025 21.605 1.00 43.72 281 ALA A O 1
#

Solvent-accessible surface area (backbone atoms only — not comparable to full-atom values): 14763 Å² total; per-residue (Å²): 113,70,67,41,55,53,50,36,49,50,54,43,72,75,48,43,65,65,39,44,43,55,10,53,46,47,45,52,54,52,50,52,51,51,51,51,48,39,75,74,72,46,79,72,87,64,97,57,94,87,59,59,51,52,42,52,52,42,26,46,52,41,34,54,52,45,51,50,41,45,54,53,31,54,52,46,28,58,61,52,47,25,44,49,51,53,54,60,52,73,39,70,66,46,59,59,55,64,73,42,98,64,58,62,62,43,69,55,47,26,56,46,45,36,47,48,42,52,45,39,49,49,18,40,50,43,26,48,54,46,36,56,60,73,38,36,90,48,39,64,95,72,63,46,74,69,55,50,52,36,50,52,44,41,53,53,41,50,50,52,45,50,52,50,45,37,59,68,47,39,32,64,35,39,48,30,18,48,27,20,40,71,55,43,94,51,10,45,59,50,46,53,53,48,51,53,52,51,30,60,49,34,38,72,77,38,68,87,43,70,73,27,42,44,69,59,55,53,50,52,49,48,50,55,55,60,68,70,69,49,46,50,53,35,76,72,35,70,67,47,38,57,50,48,48,51,50,54,54,54,50,69,70,31,67,71,48,52,50,42,52,51,50,30,52,50,36,52,52,50,51,41,51,38,50,75,71,50,65,46,98

Nearest PDB structures (foldseek):
  7znq-assembly1_y  TM=5.273E-01  e=1.720E-01  Stutzerimonas stutzeri ATCC 14405 = CCUG 16156
  2cmr-assembly1_A  TM=2.729E-01  e=6.574E-01  Human immunodeficiency virus 1
  8wba-assembly1_A  TM=3.475E-01  e=2.311E+00  Arabidopsis thaliana
  6afs-assembly1_B  TM=1.974E-01  e=5.571E+00  Vigna radiata var. radiata